Protein AF-A0A3P7YFX3-F1 (afdb_monomer)

Secondary structure (DSSP, 8-state):
--HHHHHHHHHHHHHHHT---SPPEEEEEE--TTS---HHHHHHHHHHHHHHHH-HHHHTT-S--SSPPEEEEEEPP-SS-EEHHHHHHHHHH-GGGSPPHHHHHHHHHHHHHHHHHHHHHT-S---SSSEEEEEEPPPB--------------------------------------------------PPPPPP----------BPPPEEEEEE---TT-S-SS--SSGGGG--S------------

pLDDT: mean 74.63, std 25.22, range [25.36, 98.25]

Nearest PDB structures (foldseek):
  5i0n-assembly1_A  TM=9.100E-01  e=3.120E-17  Homo sapiens
  4pla-assembly1_A  TM=9.022E-01  e=1.001E-16  Homo sapiens
  4hnd-assembly1_A  TM=9.083E-01  e=4.738E-16  Homo sapiens
  4hnd-assembly1_B  TM=9.557E-01  e=1.565E-14  Homo sapiens
  4hne-assembly1_B  TM=9.069E-01  e=6.321E-15  Homo sapiens

Radius of gyration: 34.79 Å; Cα contacts (8 Å, |Δi|>4): 240; chains: 1; bounding box: 103×62×88 Å

Mean predicted aligned error: 16.6 Å

InterPro domains:
  IPR000403 Phosphatidylinositol 3-/4-kinase, catalytic domain [PF00454] (3-139)
  IPR000403 Phosphatidylinositol 3-/4-kinase, catalytic domain [PS50290] (1-249)
  IPR039756 Type II phosphatidylinositol 4-kinase Lsb6/PI4K2 [PTHR12865] (2-234)

Sequence (249 aa):
MQGYLSEAGASLVDRKLGLNIVPTTHLVELAAPTFYYGRVDRAKARAKERIQSRYPDLGRRFHRIGLPPKKGSFQLFVTGYQDAAHWLRIWDNFPEQAPPPVTQREFQLLFEKIVILDYVIRNTDRGNDNWLIKYEQAEVVETPVVPNDPNPTVQQVDAQAEPPDEGQLIDLADGNTRACGPEELVDEQHQRPPAEPAPAEVEWADVTVPRVSIAAIDNGLAFPFKHPDEWRAWLPIPLVPSMGRNTTE

Organism: Heligmosomoides polygyrus (NCBI:txid6339)

Foldseek 3Di:
DQLQVLLQVLLVVCVVVVLPFAFHKDKDWDDDPPDDDDPVQQVVQVVLVVCCVVPVVVNVPDPDHHGGTDIGMDGDDDPQKAQQVVVVVCCVVPVVPDADPVQVVVVVSSVVSVVVSCVVQVFLDDDSRQKIKHKFAKDFPPDPDDDDDDDDDDDDDDDDDDDDDDDDDDDDDDDDDDDDDDDDDDDDDDDDDDDDDDDDPPPDGRIDRMHMGMHRHSSSRTNDPDDPPDPVSRDPDDDDPDDDPDDDD

Structure (mmCIF, N/CA/C/O backbone):
data_AF-A0A3P7YFX3-F1
#
_entry.id   AF-A0A3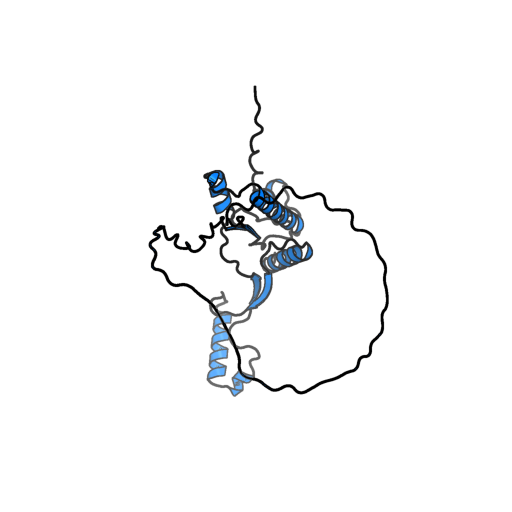P7YFX3-F1
#
loop_
_atom_site.group_PDB
_atom_site.id
_atom_site.type_symbol
_atom_site.label_atom_id
_atom_site.label_alt_id
_atom_site.label_comp_id
_atom_site.label_asym_id
_atom_site.label_entity_id
_atom_site.label_seq_id
_atom_site.pdbx_PDB_ins_code
_atom_site.Cartn_x
_atom_site.Cartn_y
_atom_site.Cartn_z
_atom_site.occupancy
_atom_site.B_iso_or_equiv
_atom_site.auth_seq_id
_atom_site.auth_comp_id
_atom_site.auth_asym_id
_atom_site.auth_atom_id
_atom_site.pdbx_PDB_model_num
ATOM 1 N N . MET A 1 1 ? 19.079 -4.863 1.828 1.00 58.47 1 MET A N 1
ATOM 2 C CA . MET A 1 1 ? 17.957 -5.820 1.695 1.00 58.47 1 MET A CA 1
ATOM 3 C C . MET A 1 1 ? 17.357 -5.729 0.303 1.00 58.47 1 MET A C 1
ATOM 5 O O . MET A 1 1 ? 17.567 -4.715 -0.348 1.00 58.47 1 MET A O 1
ATOM 9 N N . GLN A 1 2 ? 16.628 -6.744 -0.165 1.00 84.50 2 GLN A N 1
ATOM 10 C CA . GLN A 1 2 ? 15.855 -6.649 -1.409 1.00 84.50 2 GLN A CA 1
ATOM 11 C C . GLN A 1 2 ? 14.399 -6.324 -1.050 1.00 84.50 2 GLN A C 1
ATOM 13 O O . GLN A 1 2 ? 13.606 -7.241 -0.873 1.00 84.50 2 GLN A O 1
ATOM 18 N N . GLY A 1 3 ? 14.060 -5.038 -0.895 1.00 92.06 3 GLY A N 1
ATOM 19 C CA . GLY A 1 3 ? 12.757 -4.622 -0.340 1.00 92.06 3 GLY A CA 1
ATOM 20 C C . GLY A 1 3 ? 11.547 -5.183 -1.095 1.00 92.06 3 GLY A C 1
ATOM 21 O O . GLY A 1 3 ? 10.578 -5.614 -0.487 1.00 92.06 3 GLY A O 1
ATOM 22 N N . TYR A 1 4 ? 11.660 -5.346 -2.414 1.00 95.12 4 TYR A N 1
ATOM 23 C CA . TYR A 1 4 ? 10.619 -5.972 -3.233 1.00 95.12 4 TYR A CA 1
ATOM 24 C C . TYR A 1 4 ? 10.350 -7.462 -2.908 1.00 95.12 4 TYR A C 1
ATOM 26 O O . TYR A 1 4 ? 9.254 -7.955 -3.170 1.00 95.12 4 TYR A O 1
ATOM 34 N N . LEU A 1 5 ? 11.319 -8.181 -2.319 1.00 96.25 5 LEU A N 1
ATOM 35 C CA . LEU A 1 5 ? 11.100 -9.517 -1.747 1.00 96.25 5 LEU A CA 1
ATOM 36 C C . LEU A 1 5 ? 10.427 -9.439 -0.369 1.00 96.25 5 LEU A C 1
ATOM 38 O O . LEU A 1 5 ? 9.630 -10.315 -0.054 1.00 96.25 5 LEU A O 1
ATOM 42 N N . SER A 1 6 ? 10.730 -8.406 0.426 1.00 96.31 6 SER A N 1
ATOM 43 C CA . SER A 1 6 ? 10.084 -8.152 1.723 1.00 96.31 6 SER A CA 1
ATOM 44 C C . SER A 1 6 ? 8.586 -7.900 1.541 1.00 96.31 6 SER A C 1
ATOM 46 O O . SER A 1 6 ? 7.769 -8.570 2.163 1.00 96.31 6 SER A O 1
ATOM 48 N N . GLU A 1 7 ? 8.223 -7.052 0.577 1.00 96.56 7 GLU A N 1
ATOM 49 C CA . GLU A 1 7 ? 6.834 -6.760 0.202 1.00 96.56 7 GLU A CA 1
ATOM 50 C C . GLU A 1 7 ? 6.025 -8.007 -0.187 1.00 96.56 7 GLU A C 1
ATOM 52 O O . GLU A 1 7 ? 4.946 -8.277 0.345 1.00 96.56 7 GLU A O 1
ATOM 57 N N . ALA A 1 8 ? 6.562 -8.819 -1.105 1.00 97.31 8 ALA A N 1
ATOM 58 C CA . ALA A 1 8 ? 5.922 -10.074 -1.497 1.00 97.31 8 ALA A CA 1
ATOM 59 C C . ALA A 1 8 ? 5.918 -11.104 -0.347 1.00 97.31 8 ALA A C 1
ATOM 61 O O . ALA A 1 8 ? 4.990 -11.906 -0.233 1.00 97.31 8 ALA A O 1
ATOM 62 N N . GLY A 1 9 ? 6.933 -11.071 0.522 1.00 97.25 9 GLY A N 1
ATOM 63 C CA . GLY A 1 9 ? 7.036 -11.895 1.724 1.00 97.25 9 GLY A CA 1
ATOM 64 C C . GLY A 1 9 ? 5.964 -11.568 2.764 1.00 97.25 9 GLY A C 1
ATOM 65 O O . GLY A 1 9 ? 5.361 -12.488 3.309 1.00 97.25 9 GLY A O 1
ATOM 66 N N . ALA A 1 10 ? 5.666 -10.287 2.991 1.00 97.62 10 ALA A N 1
ATOM 67 C CA . ALA A 1 10 ? 4.613 -9.851 3.905 1.00 97.62 10 ALA A CA 1
ATOM 68 C C . ALA A 1 10 ? 3.233 -10.347 3.446 1.00 97.62 10 ALA A C 1
ATOM 70 O O . ALA A 1 10 ? 2.522 -10.982 4.222 1.00 97.62 10 ALA A O 1
ATOM 71 N N . SER A 1 11 ? 2.903 -10.185 2.159 1.00 97.75 11 SER A N 1
ATOM 72 C CA . SER A 1 11 ? 1.653 -10.714 1.585 1.00 97.75 11 SER A CA 1
ATOM 73 C C . SER A 1 11 ? 1.582 -12.253 1.618 1.00 97.75 11 SER A C 1
ATOM 75 O O . SER A 1 11 ? 0.509 -12.832 1.796 1.00 97.75 11 SER A O 1
ATOM 77 N N . LEU A 1 12 ? 2.724 -12.946 1.507 1.00 97.94 12 LEU A N 1
ATOM 78 C CA . LEU A 1 12 ? 2.786 -14.401 1.669 1.00 97.94 12 LEU A CA 1
ATOM 79 C C . LEU A 1 12 ? 2.523 -14.844 3.119 1.00 97.94 12 LEU A C 1
ATOM 81 O O . LEU A 1 12 ? 1.830 -15.842 3.322 1.00 97.94 12 LEU A O 1
ATOM 85 N N . VAL A 1 13 ? 3.070 -14.127 4.107 1.00 97.94 13 VAL A N 1
ATOM 86 C CA . VAL A 1 13 ? 2.861 -14.394 5.540 1.00 97.94 13 VAL A CA 1
ATOM 87 C C . VAL A 1 13 ? 1.418 -14.099 5.941 1.00 97.94 13 VAL A C 1
ATOM 89 O O . VAL A 1 13 ? 0.787 -14.965 6.542 1.00 97.94 13 VAL A O 1
ATOM 92 N N . ASP A 1 14 ? 0.870 -12.952 5.536 1.00 98.12 14 ASP A N 1
ATOM 93 C CA . ASP A 1 14 ? -0.529 -12.561 5.754 1.00 98.12 14 ASP A CA 1
ATOM 94 C C . ASP A 1 14 ? -1.507 -13.665 5.325 1.00 98.12 14 ASP A C 1
ATOM 96 O O . ASP A 1 14 ? -2.270 -14.181 6.148 1.00 98.12 14 ASP A O 1
ATOM 100 N N . ARG A 1 15 ? -1.399 -14.115 4.066 1.00 97.69 15 ARG A N 1
ATOM 101 C CA . ARG A 1 15 ? -2.246 -15.180 3.514 1.00 97.69 15 ARG A CA 1
ATOM 102 C C . ARG A 1 15 ? -2.046 -16.520 4.223 1.00 97.69 15 ARG A C 1
ATOM 104 O O . ARG A 1 15 ? -2.991 -17.293 4.336 1.00 97.69 15 ARG A O 1
ATOM 111 N N . LYS A 1 16 ? -0.828 -16.821 4.687 1.00 97.75 16 LYS A N 1
ATOM 112 C CA . LYS A 1 16 ? -0.524 -18.075 5.398 1.00 97.75 16 LYS A CA 1
ATOM 113 C C . LYS A 1 16 ? -1.048 -18.080 6.839 1.00 97.75 16 LYS A C 1
ATOM 115 O O . LYS A 1 16 ? -1.331 -19.152 7.364 1.00 97.75 16 LYS A O 1
ATOM 120 N N . LEU A 1 17 ? -1.177 -16.907 7.456 1.00 97.12 17 LEU A N 1
ATOM 121 C CA . LEU A 1 17 ? -1.744 -16.715 8.792 1.00 97.12 17 LEU A CA 1
ATOM 122 C C . LEU A 1 17 ? -3.252 -16.395 8.772 1.00 97.12 17 LEU A C 1
ATOM 124 O O . LEU A 1 17 ? -3.869 -16.344 9.831 1.00 97.12 17 LEU A O 1
ATOM 128 N N . GLY A 1 18 ? -3.853 -16.185 7.596 1.00 97.25 18 GLY A N 1
ATOM 129 C CA . GLY A 1 18 ? -5.276 -15.853 7.459 1.00 97.25 18 GLY A CA 1
ATOM 130 C C . GLY A 1 18 ? -5.635 -14.450 7.963 1.00 97.25 18 GLY A C 1
ATOM 131 O O . GLY A 1 18 ? -6.786 -14.200 8.329 1.00 97.25 18 GLY A O 1
ATOM 132 N N . LEU A 1 19 ? -4.666 -13.529 8.002 1.00 97.38 19 LEU A N 1
ATOM 133 C CA . LEU A 1 19 ? -4.880 -12.174 8.514 1.00 97.38 19 LEU A CA 1
ATOM 134 C C . LEU A 1 19 ? -5.749 -11.364 7.539 1.00 97.38 19 LEU A C 1
ATOM 136 O O . LEU A 1 19 ? -6.759 -10.797 7.967 1.00 97.38 19 LEU A O 1
ATOM 140 N N . ASN A 1 20 ? -5.437 -11.426 6.239 1.00 97.50 20 ASN A N 1
ATOM 141 C CA . ASN A 1 20 ? -6.147 -10.749 5.149 1.00 97.50 20 ASN A CA 1
ATOM 142 C C . ASN A 1 20 ? -6.169 -9.215 5.303 1.00 97.50 20 ASN A C 1
ATOM 144 O O . ASN A 1 20 ? -7.194 -8.581 5.061 1.00 97.50 20 ASN A O 1
ATOM 148 N N . ILE A 1 21 ? -5.045 -8.632 5.731 1.00 97.38 21 ILE A N 1
ATOM 149 C CA . ILE A 1 21 ? -4.841 -7.182 5.887 1.00 97.38 21 ILE A CA 1
ATOM 150 C C . ILE A 1 21 ? -3.801 -6.615 4.911 1.00 97.38 21 ILE A C 1
ATOM 152 O O . ILE A 1 21 ? -3.824 -5.420 4.638 1.00 97.38 21 ILE A O 1
ATOM 156 N N . VAL A 1 22 ? -2.890 -7.424 4.361 1.00 98.12 22 VAL A N 1
ATOM 157 C CA . VAL A 1 22 ? -1.932 -6.969 3.335 1.00 98.12 22 VAL A CA 1
ATOM 158 C C . VAL A 1 22 ? -2.581 -7.071 1.949 1.00 98.12 22 VAL A C 1
ATOM 160 O O . VAL A 1 22 ? -2.875 -8.189 1.509 1.00 98.12 22 VAL A O 1
ATOM 163 N N . PRO A 1 23 ? -2.759 -5.961 1.201 1.00 97.94 23 PRO A N 1
ATOM 164 C CA . PRO A 1 23 ? -3.216 -6.026 -0.186 1.00 97.94 23 PRO A CA 1
ATOM 165 C C . PRO A 1 23 ? -2.284 -6.920 -1.006 1.00 97.94 23 PRO A C 1
ATOM 167 O O . PRO A 1 23 ? -1.066 -6.852 -0.841 1.00 97.94 23 PRO A O 1
ATOM 170 N N . THR A 1 24 ? -2.839 -7.782 -1.865 1.00 97.56 24 THR A N 1
ATOM 171 C CA . THR A 1 24 ? -2.072 -8.870 -2.492 1.00 97.56 24 THR A CA 1
ATOM 172 C C . THR A 1 24 ? -0.846 -8.350 -3.242 1.00 97.56 24 THR A C 1
ATOM 174 O O . THR A 1 24 ? -0.981 -7.564 -4.180 1.00 97.56 24 THR A O 1
ATOM 177 N N . THR A 1 25 ? 0.340 -8.832 -2.855 1.00 98.12 25 THR A N 1
ATOM 178 C CA . THR A 1 25 ? 1.620 -8.399 -3.429 1.00 98.12 25 THR A CA 1
ATOM 179 C C . THR A 1 25 ? 2.382 -9.564 -4.037 1.00 98.12 25 THR A C 1
ATOM 181 O O . THR A 1 25 ? 2.625 -10.585 -3.390 1.00 98.12 25 THR A O 1
ATOM 184 N N . HIS A 1 26 ? 2.797 -9.413 -5.294 1.00 96.75 26 HIS A N 1
ATOM 185 C CA . HIS A 1 26 ? 3.514 -10.441 -6.048 1.00 96.75 26 HIS A CA 1
ATOM 186 C C . HIS A 1 26 ? 4.794 -9.908 -6.694 1.00 96.75 26 HIS A C 1
ATOM 188 O O . HIS A 1 26 ? 4.959 -8.708 -6.909 1.00 96.75 26 HIS A O 1
ATOM 194 N N . LEU A 1 27 ? 5.713 -10.824 -7.008 1.00 97.00 27 LEU A N 1
ATOM 195 C CA . LEU A 1 27 ? 6.920 -10.523 -7.773 1.00 97.00 27 LEU A CA 1
ATOM 196 C C . LEU A 1 27 ? 6.580 -10.479 -9.262 1.00 97.00 27 LEU A C 1
ATOM 198 O O . LEU A 1 27 ? 6.063 -11.453 -9.807 1.00 97.00 27 LEU A O 1
ATOM 202 N N . VAL A 1 28 ? 6.907 -9.371 -9.923 1.00 97.00 28 VAL A N 1
ATOM 203 C CA . VAL A 1 28 ? 6.644 -9.166 -11.353 1.00 97.00 28 VAL A CA 1
ATOM 204 C C . VAL A 1 28 ? 7.888 -8.683 -12.090 1.00 97.00 28 VAL A C 1
ATOM 206 O O . VAL A 1 28 ? 8.807 -8.115 -11.499 1.00 97.00 28 VAL A O 1
ATOM 209 N N . GLU A 1 29 ? 7.888 -8.868 -13.409 1.00 96.12 29 GLU A N 1
ATOM 210 C CA . GLU A 1 29 ? 8.850 -8.258 -14.326 1.00 96.12 29 GLU A CA 1
ATOM 211 C C . GLU A 1 29 ? 8.120 -7.319 -15.295 1.00 96.12 29 GLU A C 1
ATOM 213 O O . GLU A 1 29 ? 7.399 -7.775 -16.179 1.00 96.12 29 GLU A O 1
ATOM 218 N N . LEU A 1 30 ? 8.305 -6.003 -15.142 1.00 95.69 30 LEU A N 1
ATOM 219 C CA . LEU A 1 30 ? 7.604 -4.982 -15.935 1.00 95.69 30 LEU A CA 1
ATOM 220 C C . LEU A 1 30 ? 8.576 -4.045 -16.665 1.00 95.69 30 LEU A C 1
ATOM 222 O O . LEU A 1 30 ? 9.628 -3.677 -16.137 1.00 95.69 30 LEU A O 1
ATOM 226 N N . ALA A 1 31 ? 8.210 -3.617 -17.875 1.00 94.81 31 ALA A N 1
ATOM 227 C CA . ALA A 1 31 ? 8.938 -2.616 -18.656 1.00 94.81 31 ALA A CA 1
ATOM 228 C C . ALA A 1 31 ? 7.991 -1.485 -19.085 1.00 94.81 31 ALA A C 1
ATOM 230 O O . ALA A 1 31 ? 7.076 -1.719 -19.868 1.00 94.81 31 ALA A O 1
ATOM 231 N N . ALA A 1 32 ? 8.232 -0.257 -18.618 1.00 94.12 32 ALA A N 1
ATOM 232 C CA . ALA A 1 32 ? 7.441 0.920 -18.986 1.00 94.12 32 ALA A CA 1
ATOM 233 C C . ALA A 1 32 ? 8.353 2.130 -19.276 1.00 94.12 32 ALA A C 1
ATOM 235 O O . ALA A 1 32 ? 9.312 2.339 -18.532 1.00 94.12 32 ALA A O 1
ATOM 236 N N . PRO A 1 33 ? 8.089 2.975 -20.296 1.00 93.06 33 PRO A N 1
ATOM 237 C CA . PRO A 1 33 ? 8.944 4.126 -20.637 1.00 93.06 33 PRO A CA 1
ATOM 238 C C . PRO A 1 33 ? 9.136 5.159 -19.514 1.00 93.06 33 PRO A C 1
ATOM 240 O O . PRO A 1 33 ? 10.139 5.884 -19.499 1.00 93.06 33 PRO A O 1
ATOM 243 N N . THR A 1 34 ? 8.181 5.213 -18.585 1.00 95.19 34 THR A N 1
ATOM 244 C CA . THR A 1 34 ? 8.171 6.041 -17.371 1.00 95.19 34 THR A CA 1
ATOM 245 C C . THR A 1 34 ? 9.175 5.570 -16.318 1.00 95.19 34 THR A C 1
ATOM 247 O O . THR A 1 34 ? 9.664 6.387 -15.543 1.00 95.19 34 THR A O 1
ATOM 250 N N . PHE A 1 35 ? 9.555 4.288 -16.301 1.00 96.06 35 PHE A N 1
ATOM 251 C CA . PHE A 1 35 ? 10.516 3.771 -15.327 1.00 96.06 35 PHE A CA 1
ATOM 252 C C . PHE A 1 35 ? 11.925 4.339 -15.554 1.00 96.06 35 PHE A C 1
ATOM 254 O O . PHE A 1 35 ? 12.372 4.577 -16.681 1.00 96.06 35 PHE A O 1
ATOM 261 N N . TYR A 1 36 ? 12.680 4.515 -14.471 1.00 94.12 36 TYR A N 1
ATOM 262 C CA . TYR A 1 36 ? 14.068 4.966 -14.551 1.00 94.12 36 TYR A CA 1
ATOM 263 C C . TYR A 1 36 ? 14.959 3.923 -15.248 1.00 94.12 36 TYR A C 1
ATOM 265 O O . TYR A 1 36 ? 15.019 2.774 -14.816 1.00 94.12 36 TYR A O 1
ATOM 273 N N . TYR A 1 37 ? 15.711 4.321 -16.276 1.00 95.00 37 TYR A N 1
ATOM 274 C CA . TYR A 1 37 ? 16.681 3.458 -16.966 1.00 95.00 37 TYR A CA 1
ATOM 275 C C . TYR A 1 37 ? 17.961 4.227 -17.257 1.00 95.00 37 TYR A C 1
ATOM 277 O O . TYR A 1 37 ? 17.906 5.426 -17.542 1.00 95.00 37 TYR A O 1
ATOM 285 N N . GLY A 1 38 ? 19.094 3.521 -17.273 1.00 94.94 38 GLY A N 1
ATOM 286 C CA . GLY A 1 38 ? 20.373 4.103 -17.657 1.00 94.94 38 GLY A CA 1
ATOM 287 C C . GLY A 1 38 ? 20.342 4.664 -19.082 1.00 94.94 38 GLY A C 1
ATOM 288 O O . GLY A 1 38 ? 19.633 4.161 -19.961 1.00 94.94 38 GLY A O 1
ATOM 289 N N . ARG A 1 39 ? 21.154 5.700 -19.338 1.00 94.12 39 ARG A N 1
ATOM 290 C CA . ARG A 1 39 ? 21.277 6.327 -20.672 1.00 94.12 39 ARG A CA 1
ATOM 291 C C . ARG A 1 39 ? 21.589 5.290 -21.760 1.00 94.12 39 ARG A C 1
ATOM 293 O O . ARG A 1 39 ? 21.024 5.354 -22.849 1.00 94.12 39 ARG A O 1
ATOM 300 N N . VAL A 1 40 ? 22.435 4.310 -21.431 1.00 93.19 40 VAL A N 1
ATOM 301 C CA . VAL A 1 40 ? 22.826 3.200 -22.312 1.00 93.19 40 VAL A CA 1
ATOM 302 C C . VAL A 1 40 ? 21.640 2.298 -22.661 1.00 93.19 40 VAL A C 1
ATOM 304 O O . VAL A 1 40 ? 21.473 1.963 -23.830 1.00 93.19 40 VAL A O 1
ATOM 307 N N . ASP A 1 41 ? 20.784 1.941 -21.701 1.00 92.69 41 ASP A N 1
ATOM 308 C CA . ASP A 1 41 ? 19.630 1.067 -21.955 1.00 92.69 41 ASP A CA 1
ATOM 309 C C . ASP A 1 41 ? 18.581 1.766 -22.817 1.00 92.69 41 ASP A C 1
ATOM 311 O O . ASP A 1 41 ? 18.086 1.186 -23.784 1.00 92.69 41 ASP A O 1
ATOM 315 N N . ARG A 1 42 ? 18.311 3.052 -22.542 1.00 92.94 42 ARG A N 1
ATOM 316 C CA . ARG A 1 42 ? 17.427 3.882 -23.377 1.00 92.94 42 ARG A CA 1
ATOM 317 C C . ARG A 1 42 ? 17.981 4.046 -24.798 1.00 92.94 42 ARG A C 1
ATOM 319 O O . ARG A 1 42 ? 17.214 3.988 -25.757 1.00 92.94 42 ARG A O 1
ATOM 326 N N . ALA A 1 43 ? 19.297 4.210 -24.958 1.00 92.06 43 ALA A N 1
ATOM 327 C CA . ALA A 1 43 ? 19.942 4.275 -26.270 1.00 92.06 43 ALA A CA 1
ATOM 328 C C . ALA A 1 43 ? 19.877 2.932 -27.021 1.00 92.06 43 ALA A C 1
ATOM 330 O O . ALA A 1 43 ? 19.505 2.911 -28.193 1.00 92.06 43 ALA A O 1
ATOM 331 N N . LYS A 1 44 ? 20.166 1.808 -26.348 1.00 91.25 44 LYS A N 1
ATOM 332 C CA . LYS A 1 44 ? 20.076 0.449 -26.911 1.00 91.25 44 LYS A CA 1
ATOM 333 C C . LYS A 1 44 ? 18.649 0.094 -27.335 1.00 91.25 44 LYS A C 1
ATOM 335 O O . LYS A 1 44 ? 18.475 -0.445 -28.425 1.00 91.25 44 LYS A O 1
ATOM 340 N N . ALA A 1 45 ? 17.647 0.418 -26.516 1.00 90.50 45 ALA A N 1
ATOM 341 C CA . ALA A 1 45 ? 16.233 0.210 -26.833 1.00 90.50 45 ALA A CA 1
ATOM 342 C C . ALA A 1 45 ? 15.846 0.941 -28.130 1.00 90.50 45 ALA A C 1
ATOM 344 O O . ALA A 1 45 ? 15.445 0.297 -29.098 1.00 90.50 45 ALA A O 1
ATOM 345 N N . ARG A 1 46 ? 16.103 2.257 -28.191 1.00 89.56 46 ARG A N 1
ATOM 346 C CA . ARG A 1 46 ? 15.858 3.098 -29.378 1.00 89.56 46 ARG A CA 1
ATOM 347 C C . ARG A 1 46 ? 16.636 2.633 -30.612 1.00 89.56 46 ARG A C 1
ATOM 349 O O . ARG A 1 46 ? 16.131 2.718 -31.725 1.00 89.56 46 ARG A O 1
ATOM 356 N N . ALA A 1 47 ? 17.874 2.164 -30.449 1.00 88.69 47 ALA A N 1
ATOM 357 C CA . ALA A 1 47 ? 18.678 1.659 -31.560 1.00 88.69 47 ALA A CA 1
ATOM 358 C C . ALA A 1 47 ? 18.091 0.363 -32.142 1.00 88.69 47 ALA A C 1
ATOM 360 O O . ALA A 1 47 ? 17.936 0.261 -33.356 1.00 88.69 47 ALA A O 1
ATOM 361 N N . LYS A 1 48 ? 17.702 -0.595 -31.291 1.00 87.50 48 LYS A N 1
ATOM 362 C CA . LYS A 1 48 ? 17.044 -1.840 -31.719 1.00 87.50 48 LYS A CA 1
ATOM 363 C C . LYS A 1 48 ? 15.705 -1.585 -32.406 1.00 87.50 48 LYS A C 1
ATOM 365 O O . LYS A 1 48 ? 15.459 -2.150 -33.462 1.00 87.50 48 LYS A O 1
ATOM 370 N N . GLU A 1 49 ? 14.888 -0.701 -31.844 1.00 87.44 49 GLU A N 1
ATOM 371 C CA . GLU A 1 49 ? 13.600 -0.264 -32.398 1.00 87.44 49 GLU A CA 1
ATOM 372 C C . GLU A 1 49 ? 13.763 0.393 -33.784 1.00 87.44 49 GLU A C 1
ATOM 374 O O . GLU A 1 49 ? 13.045 0.060 -34.728 1.00 87.44 49 GLU A O 1
ATOM 379 N N . ARG A 1 50 ? 14.786 1.242 -33.964 1.00 85.19 50 ARG A N 1
ATOM 380 C CA . ARG A 1 50 ? 15.153 1.827 -35.271 1.00 85.19 50 ARG A CA 1
ATOM 381 C C . ARG A 1 50 ? 15.664 0.799 -36.280 1.00 85.19 50 ARG A C 1
ATOM 383 O O . ARG A 1 50 ? 15.417 0.956 -37.471 1.00 85.19 50 ARG A O 1
ATOM 390 N N . ILE A 1 51 ? 16.408 -0.214 -35.836 1.00 85.56 51 ILE A N 1
ATOM 391 C CA . ILE A 1 51 ? 16.896 -1.278 -36.724 1.00 85.56 51 ILE A CA 1
ATOM 392 C C . ILE A 1 51 ? 15.735 -2.190 -37.129 1.00 85.56 51 ILE A C 1
ATOM 394 O O . ILE A 1 51 ? 15.612 -2.490 -38.308 1.00 85.56 51 ILE A O 1
ATOM 398 N N . GLN A 1 52 ? 14.848 -2.564 -36.203 1.00 84.00 52 GLN A N 1
ATOM 399 C CA . GLN A 1 52 ? 13.666 -3.374 -36.509 1.00 84.00 52 GLN A CA 1
ATOM 400 C C . GLN A 1 52 ? 12.733 -2.676 -37.507 1.00 84.00 52 GLN A C 1
ATOM 402 O O . GLN A 1 52 ? 12.274 -3.312 -38.449 1.00 84.00 52 GLN A O 1
ATOM 407 N N . SER A 1 53 ? 12.476 -1.378 -37.321 1.00 85.25 53 SER A N 1
ATOM 408 C CA . SER A 1 53 ? 11.583 -0.605 -38.197 1.00 85.25 53 SER A CA 1
ATOM 409 C C . SER A 1 53 ? 12.166 -0.307 -39.584 1.00 85.25 53 SER A C 1
ATOM 411 O O . SER A 1 53 ? 11.397 -0.190 -40.532 1.00 85.25 53 SER A O 1
ATOM 413 N N . ARG A 1 54 ? 13.497 -0.208 -39.741 1.00 84.31 54 ARG A N 1
ATOM 414 C CA . ARG A 1 54 ? 14.140 -0.027 -41.063 1.00 84.31 54 ARG A CA 1
ATOM 415 C C . ARG A 1 54 ? 14.501 -1.330 -41.775 1.00 84.31 54 ARG A C 1
ATOM 417 O O . ARG A 1 54 ? 14.488 -1.365 -42.998 1.00 84.31 54 ARG A O 1
ATOM 424 N N . TYR A 1 55 ? 14.876 -2.362 -41.025 1.00 83.94 55 TYR A N 1
ATOM 425 C CA . TYR A 1 55 ? 15.441 -3.609 -41.540 1.00 83.94 55 TYR A CA 1
ATOM 426 C C . TYR A 1 55 ? 14.787 -4.800 -40.821 1.00 83.94 55 TYR A C 1
ATOM 428 O O . TYR A 1 55 ? 15.398 -5.380 -39.915 1.00 83.94 55 TYR A O 1
ATOM 436 N N . PRO A 1 56 ? 13.545 -5.174 -41.182 1.00 78.75 56 PRO A N 1
ATOM 437 C CA . PRO A 1 56 ? 12.788 -6.206 -40.472 1.00 78.75 56 PRO A CA 1
ATOM 438 C C . PRO A 1 56 ? 13.514 -7.559 -40.433 1.00 78.75 56 PRO A C 1
ATOM 440 O O . PRO A 1 56 ? 13.502 -8.225 -39.397 1.00 78.75 56 PRO A O 1
ATOM 443 N N . ASP A 1 57 ? 14.230 -7.926 -41.500 1.00 77.88 57 ASP A N 1
ATOM 444 C CA . ASP A 1 57 ? 14.996 -9.178 -41.581 1.00 77.88 57 ASP A CA 1
ATOM 445 C C . ASP A 1 57 ? 16.157 -9.231 -40.579 1.00 77.88 57 ASP A C 1
ATOM 447 O O . ASP A 1 57 ? 16.424 -10.271 -39.976 1.00 77.88 57 ASP A O 1
ATOM 451 N N . LEU A 1 58 ? 16.804 -8.088 -40.327 1.00 72.88 58 LEU A N 1
ATOM 452 C CA . LEU A 1 58 ? 17.848 -7.963 -39.307 1.00 72.88 58 LEU A CA 1
ATOM 453 C C . LEU A 1 58 ? 17.241 -7.833 -37.898 1.00 72.88 58 LEU A C 1
ATOM 455 O O . LEU A 1 58 ? 17.788 -8.362 -36.928 1.00 72.88 58 LEU A O 1
ATOM 459 N N . GLY A 1 59 ? 16.080 -7.178 -37.791 1.00 69.81 59 GLY A N 1
ATOM 460 C CA . GLY A 1 59 ? 15.306 -7.016 -36.561 1.00 69.81 59 GLY A CA 1
ATOM 461 C C . GLY A 1 59 ? 14.814 -8.335 -35.962 1.00 69.81 59 GLY A C 1
ATOM 462 O O . GLY A 1 59 ? 14.829 -8.483 -34.741 1.00 69.81 59 GLY A O 1
ATOM 463 N N . ARG A 1 60 ? 14.470 -9.326 -36.799 1.00 72.69 60 ARG A N 1
ATOM 464 C CA . ARG A 1 60 ? 14.080 -10.689 -36.375 1.00 72.69 60 ARG A CA 1
ATOM 465 C C . ARG A 1 60 ? 15.132 -11.399 -35.513 1.00 72.69 60 ARG A C 1
ATOM 467 O O . ARG A 1 60 ? 14.784 -12.297 -34.756 1.00 72.69 60 ARG A O 1
ATOM 474 N N . ARG A 1 61 ? 16.404 -10.983 -35.567 1.00 73.50 61 ARG A N 1
ATOM 475 C CA . ARG A 1 61 ? 17.488 -11.537 -34.733 1.00 73.50 61 ARG A CA 1
ATOM 476 C C . ARG A 1 61 ? 17.484 -11.007 -33.287 1.00 73.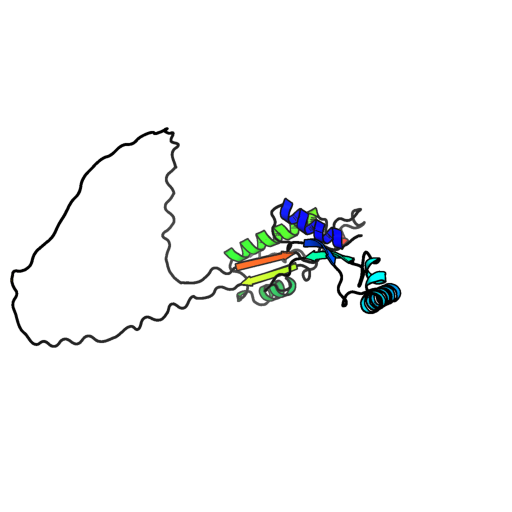50 61 ARG A C 1
ATOM 478 O O . ARG A 1 61 ? 18.224 -11.512 -32.440 1.00 73.50 61 ARG A O 1
ATOM 485 N N . PHE A 1 62 ? 16.681 -9.989 -32.970 1.00 77.38 62 PHE A N 1
ATOM 486 C CA . PHE A 1 62 ? 16.590 -9.434 -31.620 1.00 77.38 62 PHE A CA 1
ATOM 487 C C . PHE A 1 62 ? 15.536 -10.153 -30.767 1.00 77.38 62 PHE A C 1
ATOM 489 O O . PHE A 1 62 ? 14.385 -9.739 -30.705 1.00 77.38 62 PHE A O 1
ATOM 496 N N . HIS A 1 63 ? 15.978 -11.127 -29.968 1.00 71.50 63 HIS A N 1
ATOM 497 C CA . HIS A 1 63 ? 15.173 -11.808 -28.935 1.00 71.50 63 HIS A CA 1
ATOM 498 C C . HIS A 1 63 ? 14.498 -10.881 -27.897 1.00 71.50 63 HIS A C 1
ATOM 500 O O . HIS A 1 63 ? 13.664 -11.325 -27.114 1.00 71.50 63 HIS A O 1
ATOM 506 N N . ARG A 1 64 ? 14.893 -9.601 -27.827 1.00 74.25 64 ARG A N 1
ATOM 507 C CA . ARG A 1 64 ? 14.263 -8.582 -26.977 1.00 74.25 64 ARG A CA 1
ATOM 508 C C . ARG A 1 64 ? 14.447 -7.198 -27.583 1.00 74.25 64 ARG A C 1
ATOM 510 O O . ARG A 1 64 ? 15.587 -6.788 -27.855 1.00 74.25 64 ARG A O 1
ATOM 517 N N . ILE A 1 65 ? 13.333 -6.493 -27.732 1.00 79.25 65 ILE A N 1
ATOM 518 C CA . ILE A 1 65 ? 13.200 -5.150 -28.304 1.00 79.25 65 ILE A CA 1
ATOM 519 C C . ILE A 1 65 ? 12.509 -4.260 -27.262 1.00 79.25 65 ILE A C 1
ATOM 521 O O . ILE A 1 65 ? 11.789 -4.765 -26.404 1.00 79.25 65 ILE A O 1
ATOM 525 N N . GLY A 1 66 ? 12.783 -2.955 -27.287 1.00 88.06 66 GLY A N 1
ATOM 526 C CA . GLY A 1 66 ? 12.338 -2.032 -26.246 1.00 88.06 66 GLY A CA 1
ATOM 527 C C . GLY A 1 66 ? 13.227 -2.056 -24.998 1.00 88.06 66 GLY A C 1
ATOM 528 O O . GLY A 1 66 ? 14.399 -2.447 -25.044 1.00 88.06 66 GLY A O 1
ATOM 529 N N . LEU A 1 67 ? 12.678 -1.558 -23.890 1.00 92.50 67 LEU A N 1
ATOM 530 C CA . LEU A 1 67 ? 13.381 -1.391 -22.616 1.00 92.50 67 LEU A CA 1
ATOM 531 C C . LEU A 1 67 ? 13.481 -2.728 -21.858 1.00 92.50 67 LEU A C 1
ATOM 533 O O . LEU A 1 67 ? 12.599 -3.577 -21.994 1.00 92.50 67 LEU A O 1
ATOM 537 N N . PRO A 1 68 ? 14.541 -2.953 -21.060 1.00 92.25 68 PRO A N 1
ATOM 538 C CA . PRO A 1 68 ? 14.646 -4.171 -20.267 1.00 92.25 68 PRO A CA 1
ATOM 539 C C . PRO A 1 68 ? 13.549 -4.204 -19.182 1.00 92.25 68 PRO A C 1
ATOM 541 O O . PRO A 1 68 ? 13.310 -3.180 -18.532 1.00 92.25 68 PRO A O 1
ATOM 544 N N . PRO A 1 69 ? 12.889 -5.353 -18.950 1.00 94.50 69 PRO A N 1
ATOM 545 C CA . PRO A 1 69 ? 11.989 -5.505 -17.818 1.00 94.50 69 PRO A CA 1
ATOM 546 C C . PRO A 1 69 ? 12.761 -5.419 -16.502 1.00 94.50 69 PRO A C 1
ATOM 548 O O . PRO A 1 69 ? 13.930 -5.804 -16.411 1.00 94.50 69 PRO A O 1
ATOM 551 N N . LYS A 1 70 ? 12.090 -4.889 -15.484 1.00 95.44 70 LYS A N 1
ATOM 552 C CA . LYS A 1 70 ? 12.586 -4.762 -14.121 1.00 95.44 70 LYS A CA 1
ATOM 553 C C . LYS A 1 70 ? 11.812 -5.683 -13.198 1.00 95.44 70 LYS A C 1
ATOM 555 O O . LYS A 1 70 ? 10.585 -5.644 -13.199 1.00 95.44 70 LYS A O 1
ATOM 560 N N . LYS A 1 71 ? 12.548 -6.431 -12.378 1.00 96.00 71 LYS A N 1
ATOM 561 C CA . LYS A 1 71 ? 12.003 -7.134 -11.215 1.00 96.00 71 LYS A CA 1
ATOM 562 C C . LYS A 1 71 ? 11.554 -6.121 -10.166 1.00 96.00 71 LYS A C 1
ATOM 564 O O . LYS A 1 71 ? 12.286 -5.169 -9.891 1.00 96.00 71 LYS A O 1
ATOM 569 N N . GLY A 1 72 ? 10.386 -6.347 -9.584 1.00 96.44 72 GLY A N 1
ATOM 570 C CA . GLY A 1 72 ? 9.839 -5.546 -8.496 1.00 96.44 72 GLY A CA 1
ATOM 571 C C . GLY A 1 72 ? 8.645 -6.231 -7.841 1.00 96.44 72 GLY A C 1
ATOM 572 O O . GLY A 1 72 ? 8.202 -7.292 -8.286 1.00 96.44 72 GLY A O 1
ATOM 573 N N . SER A 1 73 ? 8.143 -5.618 -6.777 1.00 97.19 73 SER A N 1
ATOM 574 C CA . SER A 1 73 ? 6.877 -5.957 -6.143 1.00 97.19 73 SER A CA 1
ATOM 575 C C . SER A 1 73 ? 5.755 -5.218 -6.867 1.00 97.19 73 SER A C 1
ATOM 577 O O . SER A 1 73 ? 5.916 -4.074 -7.290 1.00 97.19 73 SER A O 1
ATOM 579 N N . PHE A 1 74 ? 4.617 -5.882 -7.017 1.00 97.88 74 PHE A N 1
ATOM 580 C CA . PHE A 1 74 ? 3.379 -5.291 -7.501 1.00 97.88 74 PHE A CA 1
ATOM 581 C C . PHE A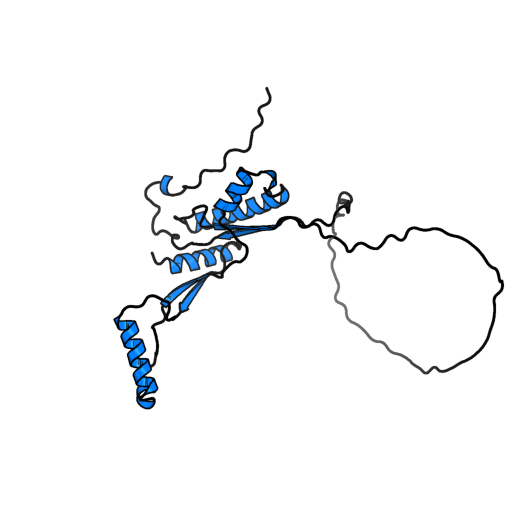 1 74 ? 2.289 -5.607 -6.491 1.00 97.88 74 PHE A C 1
ATOM 583 O O . PHE A 1 74 ? 1.910 -6.770 -6.343 1.00 97.88 74 PHE A O 1
ATOM 590 N N . GLN A 1 75 ? 1.859 -4.578 -5.768 1.00 98.25 75 GLN A N 1
ATOM 591 C CA . GLN A 1 75 ? 0.790 -4.636 -4.782 1.00 98.25 75 GLN A CA 1
ATOM 592 C C . GLN A 1 75 ? -0.519 -4.171 -5.426 1.00 98.25 75 GLN A C 1
ATOM 594 O O . GLN A 1 75 ? -0.523 -3.214 -6.202 1.00 98.25 75 GLN A O 1
ATOM 599 N N . LEU A 1 76 ? -1.628 -4.845 -5.118 1.00 97.38 76 LEU A N 1
ATOM 600 C CA . LEU A 1 76 ? -2.954 -4.381 -5.523 1.00 97.38 76 LEU A CA 1
ATOM 601 C C . LEU A 1 76 ? -3.301 -3.060 -4.826 1.00 97.38 76 LEU A C 1
ATOM 603 O O . LEU A 1 76 ? -3.171 -2.933 -3.610 1.00 97.38 76 LEU A O 1
ATOM 607 N N . PHE A 1 77 ? -3.774 -2.092 -5.608 1.00 97.12 77 PHE A N 1
ATOM 608 C CA . PHE A 1 77 ? -4.243 -0.808 -5.097 1.00 97.12 77 PHE A CA 1
ATOM 609 C C . PHE A 1 77 ? -5.582 -0.965 -4.362 1.00 97.12 77 PHE A C 1
ATOM 611 O O . PHE A 1 77 ? -6.477 -1.654 -4.853 1.00 97.12 77 PHE A O 1
ATOM 618 N N . VAL A 1 78 ? -5.729 -0.296 -3.216 1.00 96.19 78 VAL A N 1
ATOM 619 C CA . VAL A 1 78 ? -6.959 -0.289 -2.408 1.00 96.19 78 VAL A CA 1
ATOM 620 C C . VAL A 1 78 ? -7.646 1.076 -2.470 1.00 96.19 78 VAL A C 1
ATOM 622 O O . VAL A 1 78 ? -6.995 2.115 -2.413 1.00 96.19 78 VAL A O 1
ATOM 625 N N . THR A 1 79 ? -8.972 1.084 -2.611 1.00 96.50 79 THR A N 1
ATOM 626 C CA . THR A 1 79 ? -9.785 2.292 -2.830 1.00 96.50 79 THR A CA 1
ATOM 627 C C . THR A 1 79 ? -10.593 2.677 -1.591 1.00 96.50 79 THR A C 1
ATOM 629 O O . THR A 1 79 ? -11.127 1.817 -0.892 1.00 96.50 79 THR A O 1
ATOM 632 N N . GLY A 1 80 ? -10.720 3.983 -1.329 1.00 96.00 80 GLY A N 1
ATOM 633 C CA . GLY A 1 80 ? -11.491 4.506 -0.190 1.00 96.00 80 GLY A CA 1
ATOM 634 C C . GLY A 1 80 ? -10.799 4.377 1.172 1.00 96.00 80 GLY A C 1
ATOM 635 O O . GLY A 1 80 ? -11.446 4.544 2.198 1.00 96.00 80 GLY A O 1
ATOM 636 N N . TYR A 1 81 ? -9.501 4.077 1.182 1.00 97.38 81 TYR A N 1
ATOM 637 C CA . TYR A 1 81 ? -8.659 4.053 2.376 1.00 97.38 81 TYR A CA 1
ATOM 638 C C . TYR A 1 81 ? -7.946 5.401 2.564 1.00 97.38 81 TYR A C 1
ATOM 640 O O . TYR A 1 81 ? -7.643 6.076 1.581 1.00 97.38 81 TYR A O 1
ATOM 648 N N . GLN A 1 82 ? -7.662 5.764 3.815 1.00 97.12 82 GLN A N 1
ATOM 649 C CA . GLN A 1 82 ? -6.836 6.913 4.213 1.00 97.12 82 GLN A CA 1
ATOM 650 C C . GLN A 1 82 ? -5.823 6.472 5.275 1.00 97.12 82 GLN A C 1
ATOM 652 O O . GLN A 1 82 ? -6.053 5.475 5.962 1.00 97.12 82 GLN A O 1
ATOM 657 N N . ASP A 1 83 ? -4.737 7.223 5.443 1.00 96.50 83 ASP A N 1
ATOM 658 C CA . ASP A 1 83 ? -3.705 6.989 6.460 1.00 96.50 83 ASP A CA 1
ATOM 659 C C . ASP A 1 83 ? -4.325 6.787 7.853 1.00 96.50 83 ASP A C 1
ATOM 661 O O . ASP A 1 83 ? -5.222 7.531 8.265 1.00 96.50 83 ASP A O 1
ATOM 665 N N . ALA A 1 84 ? -3.844 5.818 8.630 1.00 96.38 84 ALA A N 1
ATOM 666 C CA . ALA A 1 84 ? -4.396 5.573 9.960 1.00 96.38 84 ALA A CA 1
ATOM 667 C C . ALA A 1 84 ? -4.226 6.781 10.896 1.00 96.38 84 ALA A C 1
ATOM 669 O O . ALA A 1 84 ? -5.122 7.091 11.681 1.00 96.38 84 ALA A O 1
ATOM 670 N N . ALA A 1 85 ? -3.128 7.529 10.755 1.00 95.50 85 ALA A N 1
ATOM 671 C CA . ALA A 1 85 ? -2.890 8.792 11.449 1.00 95.50 85 ALA A CA 1
ATOM 672 C C . ALA A 1 85 ? -3.996 9.842 11.214 1.00 95.50 85 ALA A C 1
ATOM 674 O O . ALA A 1 85 ? -4.257 10.652 12.104 1.00 95.50 85 ALA A O 1
ATOM 675 N N . HIS A 1 86 ? -4.659 9.832 10.051 1.00 95.31 86 HIS A N 1
ATOM 676 C CA . HIS A 1 86 ? -5.787 10.718 9.757 1.00 95.31 86 HIS A CA 1
ATOM 677 C C . HIS A 1 86 ? -7.007 10.351 10.613 1.00 95.31 86 HIS A C 1
ATOM 679 O O . HIS A 1 86 ? -7.534 11.199 11.332 1.00 95.31 86 HIS A O 1
ATOM 685 N N . TRP A 1 87 ? -7.410 9.078 10.588 1.00 94.94 87 TRP A N 1
ATOM 686 C CA . TRP A 1 87 ? -8.585 8.588 11.313 1.00 94.94 87 TRP A CA 1
ATOM 687 C C . TRP A 1 87 ? -8.409 8.591 12.830 1.00 94.94 87 TRP A C 1
ATOM 689 O O . TRP A 1 87 ? -9.280 9.098 13.530 1.00 94.94 87 TRP A O 1
ATOM 699 N N . LEU A 1 88 ? -7.268 8.114 13.339 1.00 94.25 88 LEU A N 1
ATOM 700 C CA . LEU A 1 88 ? -6.965 8.133 14.775 1.00 94.25 88 LEU A CA 1
ATOM 701 C C . LEU A 1 88 ? -7.031 9.563 15.329 1.00 94.25 88 LEU A C 1
ATOM 703 O O . LEU A 1 88 ? -7.670 9.809 16.347 1.00 94.25 88 LEU A O 1
ATOM 707 N N . ARG A 1 89 ? -6.469 10.535 14.596 1.00 95.06 89 ARG A N 1
ATOM 708 C CA . ARG A 1 89 ? -6.562 11.952 14.960 1.00 95.06 89 ARG A CA 1
ATOM 709 C C . ARG A 1 89 ? -8.002 12.469 14.945 1.00 95.06 89 ARG A C 1
ATOM 711 O O . ARG A 1 89 ? -8.330 13.300 15.788 1.00 95.06 89 ARG A O 1
ATOM 718 N N . ILE A 1 90 ? -8.846 12.044 14.005 1.00 94.31 90 ILE A N 1
ATOM 719 C CA . ILE A 1 90 ? -10.264 12.434 13.998 1.00 94.31 90 ILE A CA 1
ATOM 720 C C . ILE A 1 90 ? -10.950 11.894 15.253 1.00 94.31 90 ILE A C 1
ATOM 722 O O . ILE A 1 90 ? -11.543 12.680 15.980 1.00 94.31 90 ILE A O 1
ATOM 726 N N . TRP A 1 91 ? -10.807 10.603 15.552 1.00 94.19 91 TRP A N 1
ATOM 727 C CA . TRP A 1 91 ? -11.465 9.964 16.696 1.00 94.19 91 TRP A CA 1
ATOM 728 C C . TRP A 1 91 ? -10.998 10.518 18.054 1.00 94.19 91 TRP A C 1
ATOM 730 O O . TRP A 1 91 ? -11.815 10.654 18.960 1.00 94.19 91 TRP A O 1
ATOM 740 N N . ASP A 1 92 ? -9.724 10.912 18.177 1.00 92.88 92 ASP A N 1
ATOM 741 C CA . ASP A 1 92 ? -9.185 11.564 19.381 1.00 92.88 92 ASP A CA 1
ATOM 742 C C . ASP A 1 92 ? -9.731 12.991 19.597 1.00 92.88 92 ASP A C 1
ATOM 744 O O . ASP A 1 92 ? -9.911 13.419 20.737 1.00 92.88 92 ASP A O 1
ATOM 748 N N . ASN A 1 93 ? -9.962 13.759 18.521 1.00 95.38 93 ASN A N 1
ATOM 749 C CA . ASN A 1 93 ? -10.424 15.157 18.611 1.00 95.38 93 ASN A CA 1
ATOM 750 C C . ASN A 1 93 ? -11.955 15.298 18.561 1.00 95.38 93 ASN A C 1
ATOM 752 O O . ASN A 1 93 ? -12.487 16.282 19.073 1.00 95.38 93 ASN A O 1
ATOM 756 N N . PHE A 1 94 ? -12.641 14.335 17.947 1.00 94.19 94 PHE A N 1
ATOM 757 C CA . PHE A 1 94 ? -14.082 14.312 17.693 1.00 94.19 94 PHE A CA 1
ATOM 758 C C . PHE A 1 94 ? -14.649 12.935 18.080 1.00 94.19 94 PHE A C 1
ATOM 760 O O . PHE A 1 94 ? -14.887 12.093 17.205 1.00 94.19 94 PHE A O 1
ATOM 767 N N . PRO A 1 95 ? -14.845 12.659 19.387 1.00 90.31 95 PRO A N 1
ATOM 768 C CA . PRO A 1 95 ? -15.332 11.364 19.864 1.00 90.31 95 PRO A CA 1
ATOM 769 C C . PRO A 1 95 ? -16.700 10.967 19.292 1.00 90.31 95 PRO A C 1
ATOM 771 O O . PRO A 1 95 ? -17.009 9.783 19.210 1.00 90.31 95 PRO A O 1
ATOM 774 N N . GLU A 1 96 ? -17.510 11.931 18.849 1.00 89.25 96 GLU A N 1
ATOM 775 C CA . GLU A 1 96 ? -18.784 11.703 18.161 1.00 89.25 96 GLU A CA 1
ATOM 776 C C . GLU A 1 96 ? -18.635 11.099 16.753 1.00 89.25 96 GLU A C 1
ATOM 778 O O . GLU A 1 96 ? -19.593 10.542 16.223 1.00 89.25 96 GLU A O 1
ATOM 783 N N . GLN A 1 97 ? -17.440 11.173 16.156 1.00 89.25 97 GLN A N 1
ATOM 784 C CA . GLN A 1 97 ? -17.102 10.550 14.869 1.00 89.25 97 GLN A CA 1
ATOM 785 C C . GLN A 1 97 ? -16.376 9.203 15.033 1.00 89.25 97 GLN A C 1
ATOM 787 O O . GLN A 1 97 ? -16.050 8.554 14.033 1.00 89.25 97 GLN A O 1
ATOM 792 N N . ALA A 1 98 ? -16.091 8.787 16.272 1.00 90.38 98 ALA A N 1
ATOM 793 C CA . ALA A 1 98 ? -15.448 7.511 16.558 1.00 90.38 98 ALA A CA 1
ATOM 794 C C . ALA A 1 98 ? -16.375 6.316 16.239 1.00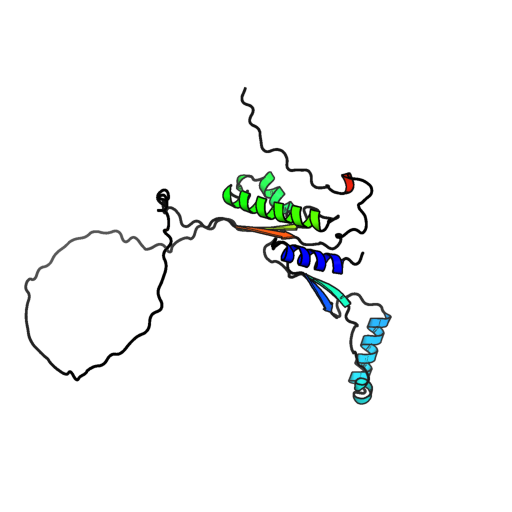 90.38 98 ALA A C 1
ATOM 796 O O . ALA A 1 98 ? -17.602 6.456 16.261 1.00 90.38 98 ALA A O 1
ATOM 797 N N . PRO A 1 99 ? -15.821 5.123 15.950 1.00 92.06 99 PRO A N 1
ATOM 798 C CA . PRO A 1 99 ? -16.624 3.931 15.711 1.00 92.06 99 PRO A CA 1
ATOM 799 C C . PRO A 1 99 ? -17.481 3.563 16.936 1.00 92.06 99 PRO A C 1
ATOM 801 O O . PRO A 1 99 ? -16.972 3.575 18.061 1.00 92.06 99 PRO A O 1
ATOM 804 N N . PRO A 1 100 ? -18.758 3.169 16.755 1.00 92.88 100 PRO A N 1
ATOM 805 C CA . PRO A 1 100 ? -19.572 2.626 17.840 1.00 92.88 100 PRO A CA 1
ATOM 806 C C . PRO A 1 100 ? -18.904 1.407 18.499 1.00 92.88 100 PRO A C 1
ATOM 808 O O . PRO A 1 100 ? -18.125 0.717 17.840 1.00 92.88 100 PRO A O 1
ATOM 811 N N . PRO A 1 101 ? -19.238 1.053 19.757 1.00 92.19 101 PRO A N 1
ATOM 812 C CA . PRO A 1 101 ? -18.529 0.010 20.512 1.00 92.19 101 PRO A CA 1
ATOM 813 C C . PRO A 1 101 ? -18.403 -1.356 19.813 1.00 92.19 101 PRO A C 1
ATOM 815 O O . PRO A 1 101 ? -17.426 -2.071 20.035 1.00 92.19 101 PRO A O 1
ATOM 818 N N . VAL A 1 102 ? -19.365 -1.714 18.954 1.00 91.81 102 VAL A N 1
ATOM 819 C CA . VAL A 1 102 ? -19.326 -2.935 18.131 1.00 91.81 102 VAL A CA 1
ATOM 820 C C . VAL A 1 102 ? -18.231 -2.831 17.062 1.00 91.81 102 VAL A C 1
ATOM 822 O O . VAL A 1 102 ? -17.291 -3.623 17.067 1.00 91.81 102 VAL A O 1
ATOM 825 N N . THR A 1 103 ? -18.285 -1.806 16.210 1.00 93.56 103 THR A N 1
ATOM 826 C CA . THR A 1 103 ? -17.289 -1.542 15.158 1.00 93.56 103 THR A CA 1
ATOM 827 C C . THR A 1 103 ? -15.901 -1.239 15.737 1.00 93.56 103 THR A C 1
ATOM 829 O O . THR A 1 103 ? -14.890 -1.627 15.159 1.00 93.56 103 THR A O 1
ATOM 832 N N . GLN A 1 104 ? -15.814 -0.627 16.922 1.00 93.88 104 GLN A N 1
ATOM 833 C CA . GLN A 1 104 ? -14.545 -0.410 17.627 1.00 93.88 104 GLN A CA 1
ATOM 834 C C . GLN A 1 104 ? -13.881 -1.733 18.044 1.00 93.88 104 GLN A C 1
ATOM 836 O O . GLN A 1 104 ? -12.654 -1.853 18.012 1.00 93.88 104 GLN A O 1
ATOM 841 N N . ARG A 1 105 ? -14.673 -2.758 18.386 1.00 95.25 105 ARG A N 1
ATOM 842 C CA . ARG A 1 105 ? -14.165 -4.109 18.658 1.00 95.25 105 ARG A CA 1
ATOM 843 C C . ARG A 1 105 ? -13.667 -4.797 17.385 1.00 95.25 105 ARG A C 1
ATOM 845 O O . ARG A 1 105 ? -12.643 -5.473 17.431 1.00 95.25 105 ARG A O 1
ATOM 852 N N . GLU A 1 106 ? -14.338 -4.600 16.251 1.00 95.56 106 GLU A N 1
ATOM 853 C CA . GLU A 1 106 ? -13.845 -5.068 14.946 1.00 95.56 106 GLU A CA 1
ATOM 854 C C . GLU A 1 106 ? -12.529 -4.380 14.562 1.00 95.56 106 GLU A C 1
ATOM 856 O O . GLU A 1 106 ? -11.573 -5.049 14.167 1.00 95.56 106 GLU A O 1
ATOM 861 N N . PHE A 1 107 ? -12.441 -3.060 14.755 1.00 96.56 107 PHE A N 1
ATOM 862 C CA . PHE A 1 107 ? -11.215 -2.288 14.556 1.00 96.56 107 PHE A CA 1
ATOM 863 C C . PHE A 1 107 ? -10.062 -2.823 15.416 1.00 96.56 107 PHE A C 1
ATOM 865 O O . PHE A 1 107 ? -8.968 -3.039 14.895 1.00 96.56 107 PHE A O 1
ATOM 872 N N . GLN A 1 108 ? -10.308 -3.112 16.699 1.00 96.75 108 GLN A N 1
ATOM 873 C CA . GLN A 1 108 ? -9.303 -3.712 17.579 1.00 96.75 108 GLN A CA 1
ATOM 874 C C . GLN A 1 108 ? -8.803 -5.062 17.037 1.00 96.75 108 GLN A C 1
ATOM 876 O O . GLN A 1 108 ? -7.594 -5.270 16.964 1.00 96.75 108 GLN A O 1
ATOM 881 N N . LEU A 1 109 ? -9.696 -5.952 16.593 1.00 97.38 109 LEU A N 1
ATOM 882 C CA . LEU A 1 109 ? -9.309 -7.245 16.009 1.00 97.38 109 LEU A CA 1
ATOM 883 C C . LEU A 1 109 ? -8.487 -7.084 14.718 1.00 97.38 109 LEU A C 1
ATOM 885 O O . LEU A 1 109 ? -7.568 -7.862 14.463 1.00 97.38 109 LEU A O 1
ATOM 889 N N . LEU A 1 110 ? -8.784 -6.075 13.894 1.00 97.50 110 LEU A N 1
ATOM 890 C CA . LEU A 1 110 ? -7.985 -5.755 12.707 1.00 97.50 110 LEU A CA 1
ATOM 891 C C . LEU A 1 110 ? -6.612 -5.164 13.073 1.00 97.50 110 LEU A C 1
ATOM 893 O O . LEU A 1 110 ? -5.617 -5.485 12.424 1.00 97.50 110 LEU A O 1
ATOM 897 N N . PHE A 1 111 ? -6.534 -4.349 14.125 1.00 97.19 111 PHE A N 1
ATOM 898 C CA . PHE A 1 111 ? -5.274 -3.812 14.638 1.00 97.19 111 PHE A CA 1
ATOM 899 C C . PHE A 1 111 ? -4.387 -4.914 15.241 1.00 97.19 111 PHE A C 1
ATOM 901 O O . PHE A 1 111 ? -3.196 -4.982 14.941 1.00 97.19 111 PHE A O 1
ATOM 908 N N . GLU A 1 112 ? -4.962 -5.848 16.002 1.00 97.44 112 GLU A N 1
ATOM 909 C CA . GLU A 1 112 ? -4.260 -7.030 16.522 1.00 97.44 112 GLU A CA 1
ATOM 910 C C . GLU A 1 112 ? -3.634 -7.866 15.392 1.00 97.44 112 GLU A C 1
ATOM 912 O O . GLU A 1 112 ? -2.506 -8.344 15.530 1.00 97.44 112 GLU A O 1
ATOM 917 N N . LYS A 1 113 ? -4.296 -7.970 14.230 1.00 97.94 113 LYS A N 1
ATOM 918 C CA . LYS A 1 113 ? -3.713 -8.605 13.036 1.00 97.94 113 LYS A CA 1
ATOM 919 C C . LYS A 1 113 ? -2.491 -7.858 12.491 1.00 97.94 113 LYS A C 1
ATOM 921 O O . LYS A 1 113 ? -1.543 -8.532 12.087 1.00 97.94 113 LYS A O 1
ATOM 926 N N . ILE A 1 114 ? -2.471 -6.516 12.493 1.00 96.88 114 ILE A N 1
ATOM 927 C CA . ILE A 1 114 ? -1.260 -5.746 12.131 1.00 96.88 114 ILE A CA 1
ATOM 928 C C . ILE A 1 114 ? -0.135 -6.088 13.106 1.00 96.88 114 ILE A C 1
ATOM 930 O O . ILE A 1 114 ? 0.962 -6.436 12.675 1.00 96.88 114 ILE A O 1
ATOM 934 N N . VAL A 1 115 ? -0.414 -6.050 14.412 1.00 96.25 115 VAL A N 1
ATOM 935 C CA . VAL A 1 115 ? 0.583 -6.340 15.453 1.00 96.25 115 VAL A CA 1
ATOM 936 C C . VAL A 1 115 ? 1.167 -7.747 15.283 1.00 96.25 115 VAL A C 1
ATOM 938 O O . VAL A 1 115 ? 2.384 -7.911 15.353 1.00 96.25 115 VAL A O 1
ATOM 941 N N . ILE A 1 116 ? 0.333 -8.753 14.992 1.00 97.00 116 ILE A N 1
ATOM 942 C CA . ILE A 1 116 ? 0.782 -10.120 14.683 1.00 97.00 116 ILE A CA 1
ATOM 943 C C . ILE A 1 116 ? 1.678 -10.136 13.438 1.00 97.00 116 ILE A C 1
ATOM 945 O O . ILE A 1 116 ? 2.770 -10.707 13.488 1.00 97.00 116 ILE A O 1
ATOM 949 N N . LEU A 1 117 ? 1.246 -9.513 12.336 1.00 97.19 117 LEU A N 1
ATOM 950 C CA . LEU A 1 117 ? 2.011 -9.456 11.089 1.00 97.19 117 LEU A CA 1
ATOM 951 C C . LEU A 1 117 ? 3.388 -8.823 11.317 1.00 97.19 117 LEU A C 1
ATOM 953 O O . LEU A 1 117 ? 4.403 -9.471 11.061 1.00 97.19 117 LEU A O 1
ATOM 957 N N . ASP A 1 118 ? 3.421 -7.589 11.821 1.00 95.94 118 ASP A N 1
ATOM 958 C CA . ASP A 1 118 ? 4.643 -6.805 12.002 1.00 95.94 118 ASP A CA 1
ATOM 959 C C . ASP A 1 118 ? 5.597 -7.445 13.006 1.00 95.94 118 ASP A C 1
ATOM 961 O O .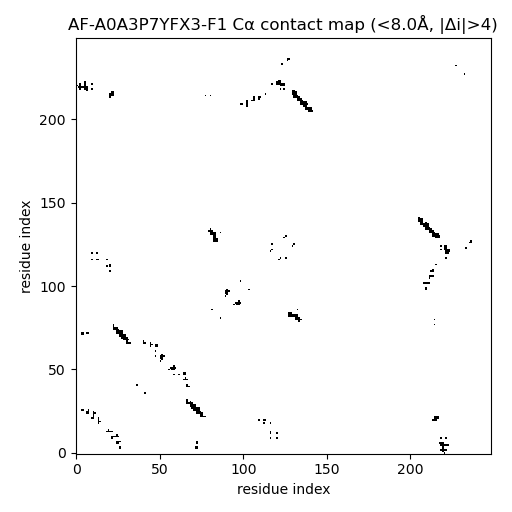 ASP A 1 118 ? 6.812 -7.386 12.813 1.00 95.94 118 ASP A O 1
ATOM 965 N N . TYR A 1 119 ? 5.079 -8.116 14.038 1.00 94.94 119 TYR A N 1
ATOM 966 C CA . TYR A 1 119 ? 5.908 -8.872 14.970 1.00 94.94 119 TYR A CA 1
ATOM 967 C C . TYR A 1 119 ? 6.550 -10.097 14.302 1.00 94.94 119 TYR A C 1
ATOM 969 O O . TYR A 1 119 ? 7.750 -10.319 14.478 1.00 94.94 119 TYR A O 1
ATOM 977 N N . VAL A 1 120 ? 5.785 -10.863 13.511 1.00 95.12 120 VAL A N 1
ATOM 978 C CA . VAL A 1 120 ? 6.248 -12.085 12.824 1.00 95.12 120 VAL A CA 1
ATOM 979 C C . VAL A 1 120 ? 7.241 -11.777 11.705 1.00 95.12 120 VAL A C 1
ATOM 981 O O . VAL A 1 120 ? 8.290 -12.416 11.632 1.00 95.12 120 VAL A O 1
ATOM 984 N N . ILE A 1 121 ? 6.947 -10.800 10.840 1.00 94.75 121 ILE A N 1
ATOM 985 C CA . ILE A 1 121 ? 7.885 -10.371 9.787 1.00 94.75 121 ILE A CA 1
ATOM 986 C C . ILE A 1 121 ? 9.008 -9.493 10.349 1.00 94.75 121 ILE A C 1
ATOM 988 O O . ILE A 1 121 ? 9.988 -9.222 9.659 1.00 94.75 121 ILE A O 1
ATOM 992 N N . ARG A 1 122 ? 8.869 -9.060 11.607 1.00 93.12 122 ARG A N 1
ATOM 993 C CA . ARG A 1 122 ? 9.770 -8.163 12.325 1.00 93.12 122 ARG A CA 1
ATOM 994 C C . ARG A 1 122 ? 10.026 -6.874 11.531 1.00 93.12 122 ARG A C 1
ATOM 996 O O . ARG A 1 122 ? 11.167 -6.533 11.219 1.00 93.12 122 ARG A O 1
ATOM 1003 N N . ASN A 1 123 ? 8.931 -6.199 11.183 1.00 93.50 123 ASN A N 1
ATOM 1004 C CA . ASN A 1 123 ? 8.929 -4.935 10.454 1.00 93.50 123 ASN A CA 1
ATOM 1005 C C . ASN A 1 123 ? 9.663 -3.851 11.260 1.00 93.50 123 ASN A C 1
ATOM 1007 O O . ASN A 1 123 ? 9.469 -3.740 12.471 1.00 93.50 123 ASN A O 1
ATOM 1011 N N . THR A 1 124 ? 10.524 -3.079 10.597 1.00 90.62 124 THR A N 1
ATOM 1012 C CA . THR A 1 124 ? 11.285 -1.987 11.226 1.00 90.62 124 THR A CA 1
ATOM 1013 C C . THR A 1 124 ? 10.747 -0.593 10.909 1.00 90.62 124 THR A C 1
ATOM 1015 O O . THR A 1 124 ? 11.250 0.363 11.486 1.00 90.62 124 THR A O 1
ATOM 1018 N N . ASP A 1 125 ? 9.742 -0.473 10.034 1.00 90.88 125 ASP A N 1
ATOM 1019 C CA . ASP A 1 125 ? 9.280 0.817 9.494 1.00 90.88 125 ASP A CA 1
ATOM 1020 C C . ASP A 1 125 ? 7.744 0.969 9.504 1.00 90.88 125 ASP A C 1
ATOM 1022 O O . ASP A 1 125 ? 7.132 1.469 8.563 1.00 90.88 125 ASP A O 1
ATOM 1026 N N . ARG A 1 126 ? 7.079 0.510 10.576 1.00 93.62 126 ARG A N 1
ATOM 1027 C CA . ARG A 1 126 ? 5.638 0.750 10.774 1.00 93.62 126 ARG A CA 1
ATOM 1028 C C . ARG A 1 126 ? 5.395 2.059 11.536 1.00 93.62 126 ARG A C 1
ATOM 1030 O O . ARG A 1 126 ? 5.360 2.070 12.767 1.00 93.62 126 ARG A O 1
ATOM 1037 N N . GLY A 1 127 ? 5.194 3.148 10.795 1.00 92.88 127 GLY A N 1
ATOM 1038 C CA . GLY A 1 127 ? 4.531 4.366 11.280 1.00 92.88 127 GLY A CA 1
ATOM 1039 C C . GLY A 1 127 ? 3.002 4.303 11.123 1.00 92.88 127 GLY A C 1
ATOM 1040 O O . GLY A 1 127 ? 2.478 3.344 10.559 1.00 92.88 127 GLY A O 1
ATOM 1041 N N . ASN A 1 128 ? 2.277 5.314 11.622 1.00 93.31 128 ASN A N 1
ATOM 1042 C CA . ASN A 1 128 ? 0.806 5.429 11.483 1.00 93.31 128 ASN A CA 1
ATOM 1043 C C . ASN A 1 128 ? 0.345 5.985 10.117 1.00 93.31 128 ASN A C 1
ATOM 1045 O O . ASN A 1 128 ? -0.848 6.087 9.850 1.00 93.31 128 ASN A O 1
ATOM 1049 N N . ASP A 1 129 ? 1.294 6.357 9.275 1.00 93.19 129 ASP A N 1
ATOM 1050 C CA . ASP A 1 129 ? 1.188 6.633 7.843 1.00 93.19 129 ASP A CA 1
ATOM 1051 C C . ASP A 1 129 ? 1.271 5.341 7.008 1.00 93.19 129 ASP A C 1
ATOM 1053 O O . ASP A 1 129 ? 0.503 5.150 6.069 1.00 93.19 129 ASP A O 1
ATOM 1057 N N . ASN A 1 130 ? 2.130 4.398 7.406 1.00 94.56 130 ASN A N 1
ATOM 1058 C CA . ASN A 1 130 ? 2.382 3.152 6.671 1.00 94.56 130 ASN A CA 1
ATOM 1059 C C . ASN A 1 130 ? 1.300 2.064 6.853 1.00 94.56 130 ASN A C 1
ATOM 1061 O O . ASN A 1 130 ? 1.516 0.901 6.516 1.00 94.56 130 ASN A O 1
ATOM 1065 N N . TRP A 1 131 ? 0.124 2.393 7.382 1.00 97.38 131 TRP A N 1
ATOM 1066 C CA . TRP A 1 131 ? -1.068 1.543 7.317 1.00 97.38 131 TRP A CA 1
ATOM 1067 C C . TRP A 1 131 ? -2.313 2.407 7.175 1.00 97.38 131 TRP A C 1
ATOM 1069 O O . TRP A 1 131 ? -2.360 3.543 7.645 1.00 97.38 131 TRP A O 1
ATOM 1079 N N . LEU A 1 132 ? -3.318 1.865 6.494 1.00 98.19 132 LEU A N 1
ATOM 1080 C CA . LEU A 1 132 ? -4.503 2.609 6.103 1.00 98.19 132 LEU A CA 1
ATOM 1081 C C . LEU A 1 132 ? -5.750 2.068 6.799 1.00 98.19 132 LEU A C 1
ATOM 1083 O O . LEU A 1 132 ? -5.891 0.860 6.996 1.00 98.19 132 LEU A O 1
ATOM 1087 N N . ILE A 1 133 ? -6.690 2.963 7.081 1.00 98.00 133 ILE A N 1
ATOM 1088 C CA . ILE A 1 133 ? -8.032 2.659 7.575 1.00 98.00 133 ILE A CA 1
ATOM 1089 C C . ILE A 1 133 ? -9.050 3.122 6.528 1.00 98.00 133 ILE A C 1
ATOM 1091 O O . ILE A 1 133 ? -8.961 4.223 5.974 1.00 98.00 133 ILE A O 1
ATOM 1095 N N . LYS A 1 134 ? -10.051 2.282 6.279 1.00 97.25 134 LYS A N 1
ATOM 1096 C CA . LYS A 1 134 ? -11.293 2.648 5.602 1.00 97.25 134 LYS A CA 1
ATOM 1097 C C . LYS A 1 134 ? -12.438 2.461 6.591 1.00 97.25 134 LYS A C 1
ATOM 1099 O O . LYS A 1 134 ? -12.653 1.350 7.077 1.00 97.25 134 LYS A O 1
ATOM 1104 N N . TYR A 1 135 ? -13.149 3.548 6.869 1.00 95.75 135 TYR A N 1
ATOM 1105 C CA . TYR A 1 135 ? -14.291 3.598 7.776 1.00 95.75 135 TYR A CA 1
ATOM 1106 C C . TYR A 1 135 ? -15.507 4.138 7.015 1.00 95.75 135 TYR A C 1
ATOM 1108 O O . TYR A 1 135 ? -15.455 5.227 6.447 1.00 95.75 135 TYR A O 1
ATOM 1116 N N . GLU A 1 136 ? -16.570 3.340 6.958 1.00 92.69 136 GLU A N 1
ATOM 1117 C CA . GLU A 1 136 ? -17.853 3.664 6.333 1.00 92.69 136 GLU A CA 1
ATOM 1118 C C . GLU A 1 136 ? -18.865 3.905 7.460 1.00 92.69 136 GLU A C 1
ATOM 1120 O O . GLU A 1 136 ? -19.120 3.005 8.263 1.00 92.69 136 GLU A O 1
ATOM 1125 N N . GLN A 1 137 ? -19.395 5.128 7.554 1.00 87.81 137 GLN A N 1
ATOM 1126 C CA . GLN A 1 137 ? -20.403 5.482 8.557 1.00 87.81 137 GLN A CA 1
ATOM 1127 C C . GLN A 1 137 ? -21.762 4.847 8.225 1.00 87.81 137 GLN A C 1
ATOM 1129 O O . GLN A 1 137 ? -22.004 4.423 7.098 1.00 87.81 137 GLN A O 1
ATOM 1134 N N . ALA A 1 138 ? -22.637 4.780 9.228 1.00 83.56 138 ALA A N 1
ATOM 1135 C CA . ALA A 1 138 ? -23.996 4.284 9.070 1.00 83.56 138 ALA A CA 1
ATOM 1136 C C . ALA A 1 138 ? -24.804 5.217 8.159 1.00 83.56 138 ALA A C 1
ATOM 1138 O O . ALA A 1 138 ? -24.884 6.419 8.416 1.00 83.56 138 ALA A O 1
ATOM 1139 N N . GLU A 1 139 ? -25.438 4.655 7.135 1.00 75.69 139 GLU A N 1
ATOM 1140 C CA . GLU A 1 139 ? -26.426 5.359 6.320 1.00 75.69 139 GLU A CA 1
ATOM 1141 C C . GLU A 1 139 ? -27.834 4.993 6.805 1.00 75.69 139 GLU A C 1
ATOM 1143 O O . GLU A 1 139 ? -28.113 3.831 7.121 1.00 75.69 139 GLU A O 1
ATOM 1148 N N . VAL A 1 140 ? -28.717 5.993 6.864 1.00 70.31 140 VAL A N 1
ATOM 1149 C CA . VAL A 1 140 ? -30.157 5.782 7.044 1.00 70.31 140 VAL A CA 1
ATOM 1150 C C . VAL A 1 140 ? -30.734 5.484 5.668 1.00 70.31 140 VAL A C 1
ATOM 1152 O O . VAL A 1 140 ? -30.657 6.328 4.774 1.00 70.31 140 VAL A O 1
ATOM 1155 N N . VAL A 1 141 ? -31.305 4.297 5.481 1.00 62.66 141 VAL A N 1
ATOM 1156 C CA . VAL A 1 141 ? -31.985 3.966 4.228 1.00 62.66 141 VAL A CA 1
ATOM 1157 C C . VAL A 1 141 ? -33.354 4.640 4.248 1.00 62.66 141 VAL A C 1
ATOM 1159 O O . VAL A 1 141 ? -34.307 4.113 4.815 1.00 62.66 141 VAL A O 1
ATOM 1162 N N . GLU A 1 142 ? -33.459 5.824 3.639 1.00 58.81 142 GLU A N 1
ATOM 1163 C CA . GLU A 1 142 ? -34.757 6.468 3.427 1.00 58.81 142 GLU A CA 1
ATOM 1164 C C . GLU A 1 142 ? -35.628 5.576 2.531 1.00 58.81 142 GLU A C 1
ATOM 1166 O O . GLU A 1 142 ? -35.414 5.458 1.321 1.00 58.81 142 GLU A O 1
ATOM 1171 N N . THR A 1 143 ? -36.623 4.924 3.133 1.00 53.88 143 THR A N 1
ATOM 1172 C CA . THR A 1 143 ? -37.655 4.208 2.385 1.00 53.88 143 THR A CA 1
ATOM 1173 C C . THR A 1 143 ? -38.485 5.210 1.573 1.00 53.88 143 THR A C 1
ATOM 1175 O O . THR A 1 143 ? -38.751 6.323 2.039 1.00 53.88 143 THR A O 1
ATOM 1178 N N . PRO A 1 144 ? -38.900 4.869 0.337 1.00 55.03 144 PRO A N 1
ATOM 1179 C CA . PRO A 1 144 ? -39.680 5.785 -0.483 1.00 55.03 144 PRO A CA 1
ATOM 1180 C C . PRO A 1 144 ? -41.016 6.073 0.206 1.00 55.03 144 PRO A C 1
ATOM 1182 O O . PRO A 1 144 ? -41.815 5.163 0.427 1.00 55.03 144 PRO A O 1
ATOM 1185 N N . VAL A 1 145 ? -41.246 7.347 0.534 1.00 54.72 145 VAL A N 1
ATOM 1186 C CA . VAL A 1 145 ? -42.442 7.817 1.242 1.00 54.72 145 VAL A CA 1
ATOM 1187 C C . VAL A 1 145 ? -43.699 7.385 0.488 1.00 54.72 145 VAL A C 1
ATOM 1189 O O . VAL A 1 145 ? -44.035 7.948 -0.555 1.00 54.72 145 VAL A O 1
ATOM 1192 N N . VAL A 1 146 ? -44.416 6.402 1.036 1.00 58.09 146 VAL A N 1
ATOM 1193 C CA . VAL A 1 146 ? -45.767 6.057 0.584 1.00 58.09 146 VAL A CA 1
ATOM 1194 C C . VAL A 1 146 ? -46.675 7.247 0.921 1.00 58.09 146 VAL A C 1
ATOM 1196 O O . VAL A 1 146 ? -46.733 7.635 2.092 1.00 58.09 146 VAL A O 1
ATOM 1199 N N . PRO A 1 147 ? -47.370 7.864 -0.055 1.00 56.09 147 PRO A N 1
ATOM 1200 C CA . PRO A 1 147 ? -48.269 8.973 0.233 1.00 56.09 147 PRO A CA 1
ATOM 1201 C C . PRO A 1 147 ? -49.415 8.521 1.145 1.00 56.09 147 PRO A C 1
ATOM 1203 O O . PRO A 1 147 ? -50.241 7.695 0.764 1.00 56.09 147 PRO A O 1
ATOM 1206 N N . ASN A 1 148 ? -49.467 9.075 2.356 1.00 54.44 148 ASN A N 1
ATOM 1207 C CA . ASN A 1 148 ? -50.612 8.922 3.248 1.00 54.44 148 ASN A CA 1
ATOM 1208 C C . ASN A 1 148 ? -51.734 9.864 2.784 1.00 54.44 148 ASN A C 1
ATOM 1210 O O . ASN A 1 148 ? -51.725 11.045 3.134 1.00 54.44 148 ASN A O 1
ATOM 1214 N N . ASP A 1 149 ? -52.693 9.344 2.016 1.00 56.59 149 ASP A N 1
ATOM 1215 C CA . ASP A 1 149 ? -53.914 10.068 1.641 1.00 56.59 149 ASP A CA 1
ATOM 1216 C C . ASP A 1 149 ? -54.827 10.297 2.865 1.00 56.59 149 ASP A C 1
ATOM 1218 O O . ASP A 1 149 ? -55.222 9.330 3.524 1.00 56.59 149 ASP A O 1
ATOM 1222 N N . PRO A 1 150 ? -55.237 11.546 3.168 1.00 54.16 150 PRO A N 1
ATOM 1223 C CA . PRO A 1 150 ? -56.145 11.829 4.269 1.00 54.16 150 PRO A CA 1
ATOM 1224 C C . PRO A 1 150 ? -57.492 12.376 3.773 1.00 54.16 150 PRO A C 1
ATOM 1226 O O . PRO A 1 150 ? -57.637 13.588 3.623 1.00 54.16 150 PRO A O 1
ATOM 1229 N N . ASN A 1 151 ? -58.517 11.525 3.609 1.00 34.88 151 ASN A N 1
ATOM 1230 C CA . ASN A 1 151 ? -59.899 11.965 3.865 1.00 34.88 151 ASN A CA 1
ATOM 1231 C C . ASN A 1 151 ? -60.921 10.816 4.015 1.00 34.88 151 ASN A C 1
ATOM 1233 O O . ASN A 1 151 ? -61.011 9.964 3.130 1.00 34.88 151 ASN A O 1
ATOM 1237 N N . PRO A 1 152 ? -61.791 10.833 5.041 1.00 45.31 152 PRO A N 1
ATOM 1238 C CA . PRO A 1 152 ? -63.054 10.107 5.023 1.00 45.31 152 PRO A CA 1
ATOM 1239 C C . PRO A 1 152 ? -64.174 10.999 4.464 1.00 45.31 152 PRO A C 1
ATOM 1241 O O . PRO A 1 152 ? -64.434 12.088 4.975 1.00 45.31 152 PRO A O 1
ATOM 1244 N N . THR A 1 153 ? -64.920 10.544 3.457 1.00 32.94 153 THR A N 1
ATOM 1245 C CA . THR A 1 153 ? -66.231 11.140 3.138 1.00 32.94 153 THR A CA 1
ATOM 1246 C C . THR A 1 153 ? -67.187 10.074 2.622 1.00 32.94 153 THR A C 1
ATOM 1248 O O . THR A 1 153 ? -67.007 9.521 1.542 1.00 32.94 153 THR A O 1
ATOM 1251 N N . VAL A 1 154 ? -68.220 9.797 3.416 1.00 39.03 154 VAL A N 1
ATOM 1252 C CA . VAL A 1 154 ? -69.360 8.962 3.029 1.00 39.03 154 VAL A CA 1
ATOM 1253 C C . VAL A 1 154 ? -70.421 9.859 2.405 1.00 39.03 154 VAL A C 1
ATOM 1255 O O . VAL A 1 154 ? -70.862 10.804 3.056 1.00 39.03 154 VAL A O 1
ATOM 1258 N N . GLN A 1 155 ? -70.908 9.515 1.213 1.00 34.03 155 GLN A N 1
ATOM 1259 C CA . GLN A 1 155 ? -72.308 9.756 0.857 1.00 34.03 155 GLN A CA 1
ATOM 1260 C C . GLN A 1 155 ? -72.798 8.724 -0.164 1.00 34.03 155 GLN A C 1
ATOM 1262 O O . GLN A 1 155 ? -72.062 8.299 -1.050 1.00 34.03 155 GLN A O 1
ATOM 1267 N N . GLN A 1 156 ? -74.028 8.265 0.052 1.00 33.91 156 GLN A N 1
ATOM 1268 C CA . GLN A 1 156 ? -74.646 7.108 -0.595 1.00 33.91 156 GLN A CA 1
ATOM 1269 C C . GLN A 1 156 ? -75.449 7.524 -1.832 1.00 33.91 156 GLN A C 1
ATOM 1271 O O . GLN A 1 156 ? -76.021 8.611 -1.838 1.00 33.91 156 GLN A O 1
ATOM 1276 N N . VAL A 1 157 ? -75.611 6.605 -2.788 1.00 30.38 157 VAL A N 1
ATOM 1277 C CA . VAL A 1 157 ? -76.892 6.385 -3.487 1.00 30.38 157 VAL A CA 1
ATOM 1278 C C . VAL A 1 157 ? -77.064 4.891 -3.781 1.00 30.38 157 VAL A C 1
ATOM 1280 O O . VAL A 1 157 ? -76.092 4.183 -4.042 1.00 30.38 157 VAL A O 1
ATOM 1283 N N . ASP A 1 158 ? -78.303 4.422 -3.670 1.00 27.92 158 ASP A N 1
ATOM 1284 C CA . ASP A 1 158 ? -78.698 3.012 -3.628 1.00 27.92 158 ASP A CA 1
ATOM 1285 C C . ASP A 1 158 ? -78.770 2.313 -4.996 1.00 27.92 158 ASP A C 1
ATOM 1287 O O . ASP A 1 158 ? -79.137 2.930 -5.994 1.00 27.92 158 ASP A O 1
ATOM 1291 N N . ALA A 1 159 ? -78.583 0.987 -5.001 1.00 30.23 159 ALA A N 1
ATOM 1292 C CA . ALA A 1 159 ? -79.539 0.022 -5.572 1.00 30.23 159 ALA A CA 1
ATOM 1293 C C . ALA A 1 159 ? -79.168 -1.420 -5.161 1.00 30.23 159 ALA A C 1
ATOM 1295 O O . ALA A 1 159 ? -78.002 -1.728 -4.926 1.00 30.23 159 ALA A O 1
ATOM 1296 N N . GLN A 1 160 ? -80.165 -2.301 -5.041 1.00 30.34 160 GLN A N 1
ATOM 1297 C CA . GLN A 1 160 ? -80.028 -3.661 -4.498 1.00 30.34 160 GLN A CA 1
ATOM 1298 C C . GLN A 1 160 ? -80.059 -4.758 -5.584 1.00 30.34 160 GLN A C 1
ATOM 1300 O O . GLN A 1 160 ? -80.634 -4.548 -6.649 1.00 30.34 160 GLN A O 1
ATOM 1305 N N . ALA A 1 161 ? -79.599 -5.953 -5.181 1.00 28.56 161 ALA A N 1
ATOM 1306 C CA . ALA A 1 161 ? -79.927 -7.302 -5.682 1.00 28.56 161 ALA A CA 1
ATOM 1307 C C . ALA A 1 161 ? -78.969 -8.012 -6.673 1.00 28.56 161 ALA A C 1
ATOM 1309 O O . ALA A 1 161 ? -78.602 -7.505 -7.726 1.00 28.56 161 ALA A O 1
ATOM 1310 N N . GLU A 1 162 ? -78.673 -9.265 -6.309 1.00 31.58 162 GLU A N 1
ATOM 1311 C CA . GLU A 1 162 ? -78.087 -10.379 -7.077 1.00 31.58 162 GLU A CA 1
ATOM 1312 C C . GLU A 1 162 ? -79.071 -11.579 -7.011 1.00 31.58 162 GLU A C 1
ATOM 1314 O O . GLU A 1 162 ? -79.950 -11.546 -6.137 1.00 31.58 162 GLU A O 1
ATOM 1319 N N . PRO A 1 163 ? -78.902 -12.698 -7.761 1.00 54.78 163 PRO A N 1
ATOM 1320 C CA . PRO A 1 163 ? -78.167 -12.967 -9.017 1.00 54.78 163 PRO A CA 1
ATOM 1321 C C . PRO A 1 163 ? -79.216 -13.496 -10.066 1.00 54.78 163 PRO A C 1
ATOM 1323 O O . PRO A 1 163 ? -80.270 -12.858 -10.121 1.00 54.78 163 PRO A O 1
ATOM 1326 N N . PRO A 1 164 ? -79.116 -14.620 -10.838 1.00 48.25 164 PRO A N 1
ATOM 1327 C CA . PRO A 1 164 ? -77.989 -15.434 -11.346 1.00 48.25 164 PRO A CA 1
ATOM 1328 C C . PRO A 1 164 ? -78.072 -15.879 -12.846 1.00 48.25 164 PRO A C 1
ATOM 1330 O O . PRO A 1 164 ? -79.061 -15.656 -13.536 1.00 48.25 164 PRO A O 1
ATOM 1333 N N . ASP A 1 165 ? -77.042 -16.642 -13.250 1.00 34.97 165 ASP A N 1
ATOM 1334 C CA . ASP A 1 165 ? -77.095 -17.935 -13.988 1.00 34.97 165 ASP A CA 1
ATOM 1335 C C . ASP A 1 165 ? -76.704 -18.090 -15.489 1.00 34.97 165 ASP A C 1
ATOM 1337 O O . ASP A 1 165 ? -76.951 -17.238 -16.336 1.00 34.97 165 ASP A O 1
ATOM 1341 N N . GLU A 1 166 ? -76.124 -19.279 -15.740 1.00 32.38 166 GLU A N 1
ATOM 1342 C CA . GLU A 1 166 ? -75.881 -20.098 -16.957 1.00 32.38 166 GLU A CA 1
ATOM 1343 C C . GLU A 1 166 ? -74.996 -19.674 -18.171 1.00 32.38 166 GLU A C 1
ATOM 1345 O O . GLU A 1 166 ? -75.158 -18.635 -18.804 1.00 32.38 166 GLU A O 1
ATOM 1350 N N . GLY A 1 167 ? -74.158 -20.647 -18.605 1.00 32.50 167 GLY A N 1
ATOM 1351 C CA . GLY A 1 167 ? -73.533 -20.788 -19.946 1.00 32.50 167 GLY A CA 1
ATOM 1352 C C . GLY A 1 167 ? -72.075 -20.294 -20.072 1.00 32.50 167 GLY A C 1
ATOM 1353 O O . GLY A 1 167 ? -71.768 -19.193 -19.641 1.00 32.50 167 GLY A O 1
ATOM 1354 N N . GLN A 1 168 ? -71.095 -20.989 -20.681 1.00 37.62 168 GLN A N 1
ATOM 1355 C CA . GLN A 1 168 ? -71.054 -22.199 -21.535 1.00 37.62 168 GLN A CA 1
ATOM 1356 C C . GLN A 1 168 ? -69.568 -22.690 -21.593 1.00 37.62 168 GLN A C 1
ATOM 1358 O O . GLN A 1 168 ? -68.693 -21.883 -21.877 1.00 37.62 168 GLN A O 1
ATOM 1363 N N . LEU A 1 169 ? -69.176 -23.864 -21.067 1.00 33.50 169 LEU A N 1
ATOM 1364 C CA . LEU A 1 169 ? -69.125 -25.230 -21.650 1.00 33.50 169 LEU A CA 1
ATOM 1365 C C . LEU A 1 169 ? -67.880 -25.578 -22.536 1.00 33.50 169 LEU A C 1
ATOM 1367 O O . LEU A 1 169 ? -67.671 -24.947 -23.564 1.00 33.50 169 LEU A O 1
ATOM 1371 N N . ILE A 1 170 ? -67.195 -26.685 -22.162 1.00 39.06 170 ILE A N 1
ATOM 1372 C CA . ILE A 1 170 ? -66.227 -27.580 -22.881 1.00 39.06 170 ILE A CA 1
ATOM 1373 C C . ILE A 1 170 ? -64.861 -27.034 -23.400 1.00 39.06 170 ILE A C 1
ATOM 1375 O O . ILE A 1 170 ? -64.737 -25.867 -23.742 1.00 39.06 170 ILE A O 1
ATOM 1379 N N . ASP A 1 171 ? -63.772 -27.829 -23.469 1.00 31.70 171 ASP A N 1
ATOM 1380 C CA . ASP A 1 171 ? -63.663 -29.304 -23.329 1.00 31.70 171 ASP A CA 1
ATOM 1381 C C . ASP A 1 171 ? -62.388 -29.830 -22.618 1.00 31.70 171 ASP A C 1
ATOM 1383 O O . ASP A 1 171 ? -61.386 -29.125 -22.485 1.00 31.70 171 ASP A O 1
ATOM 1387 N N . LEU A 1 172 ? -62.436 -31.102 -22.199 1.00 37.50 172 LEU A N 1
ATOM 1388 C CA . LEU A 1 172 ? -61.378 -31.885 -21.537 1.00 37.50 172 LEU A CA 1
ATOM 1389 C C . LEU A 1 172 ? -60.890 -33.048 -22.425 1.00 37.50 172 LEU A C 1
ATOM 1391 O O . LEU A 1 172 ? -61.690 -33.696 -23.089 1.00 37.50 172 LEU A O 1
ATOM 1395 N N . ALA A 1 173 ? -59.598 -33.382 -22.338 1.00 36.50 173 ALA A N 1
ATOM 1396 C CA . ALA A 1 173 ? -59.040 -34.720 -22.609 1.00 36.50 173 ALA A CA 1
ATOM 1397 C C . ALA A 1 173 ? -57.654 -34.798 -21.927 1.00 36.50 173 ALA A C 1
ATOM 1399 O O . ALA A 1 173 ? -56.775 -33.992 -22.219 1.00 36.50 173 ALA A O 1
ATOM 1400 N N . ASP A 1 174 ? -57.511 -35.541 -20.827 1.00 34.53 174 ASP A N 1
ATOM 1401 C CA . ASP A 1 174 ? -57.064 -36.950 -20.780 1.00 34.53 174 ASP A CA 1
ATOM 1402 C C . ASP A 1 174 ? -55.583 -37.153 -21.186 1.00 34.53 174 ASP A C 1
ATOM 1404 O O . ASP A 1 174 ? -55.157 -36.737 -22.255 1.00 34.53 174 ASP A O 1
ATOM 1408 N N . GLY A 1 175 ? -54.717 -37.840 -20.430 1.00 29.38 175 GLY A N 1
ATOM 1409 C CA . GLY A 1 175 ? -54.884 -38.482 -19.125 1.00 29.38 175 GLY A CA 1
ATOM 1410 C C . GLY A 1 175 ? -53.887 -39.639 -18.906 1.00 29.38 175 GLY A C 1
ATOM 1411 O O . GLY A 1 175 ? -53.456 -40.292 -19.851 1.00 29.38 175 GLY A O 1
ATOM 1412 N N . ASN A 1 176 ? -53.633 -39.961 -17.630 1.00 30.69 176 ASN A N 1
ATOM 1413 C CA . ASN A 1 176 ? -53.305 -41.306 -17.113 1.00 30.69 176 ASN A CA 1
ATOM 1414 C C . ASN A 1 176 ? -51.837 -41.848 -17.040 1.00 30.69 176 ASN A C 1
ATOM 1416 O O . ASN A 1 176 ? -51.275 -42.372 -17.997 1.00 30.69 176 ASN A O 1
ATOM 1420 N N . THR A 1 177 ? -51.390 -42.031 -15.783 1.00 28.36 177 THR A N 1
ATOM 1421 C CA . THR A 1 177 ? -50.684 -43.212 -15.191 1.00 28.36 177 THR A CA 1
ATOM 1422 C C . THR A 1 177 ? -49.168 -43.501 -15.269 1.00 28.36 177 THR A C 1
ATOM 1424 O O . THR A 1 177 ? -48.559 -43.509 -16.329 1.00 28.36 177 THR A O 1
ATOM 1427 N N . ARG A 1 178 ? -48.709 -44.046 -14.113 1.00 30.80 178 ARG A N 1
ATOM 1428 C CA . ARG A 1 178 ? -47.533 -44.909 -13.799 1.00 30.80 178 ARG A CA 1
ATOM 1429 C C . ARG A 1 178 ? -46.187 -44.170 -13.657 1.00 30.80 178 ARG A C 1
ATOM 1431 O O . ARG A 1 178 ? -45.710 -43.601 -14.622 1.00 30.80 178 ARG A O 1
ATOM 1438 N N . ALA A 1 179 ? -45.559 -44.017 -12.481 1.00 28.11 179 ALA A N 1
ATOM 1439 C CA . ALA A 1 179 ? -45.267 -44.894 -11.321 1.00 28.11 179 ALA A CA 1
ATOM 1440 C C . ALA A 1 179 ? -44.053 -45.832 -11.501 1.00 28.11 179 ALA A C 1
ATOM 1442 O O . ALA A 1 179 ? -44.165 -46.818 -12.221 1.00 28.11 179 ALA A O 1
ATOM 1443 N N . CYS A 1 180 ? -42.949 -45.537 -10.790 1.00 25.36 180 CYS A N 1
ATOM 1444 C CA . CYS A 1 180 ? -42.039 -46.487 -10.113 1.00 25.36 180 CYS A CA 1
ATOM 1445 C C . CYS A 1 180 ? -40.870 -45.741 -9.423 1.00 25.36 180 CYS A C 1
ATOM 1447 O O . CYS A 1 180 ? -40.182 -44.960 -10.072 1.00 25.36 180 CYS A O 1
ATOM 1449 N N . GLY A 1 181 ? -40.627 -46.009 -8.135 1.00 26.70 181 GLY A N 1
ATOM 1450 C CA . GLY A 1 181 ? -39.288 -45.903 -7.518 1.00 26.70 181 GLY A CA 1
ATOM 1451 C C . GLY A 1 181 ? -38.655 -47.306 -7.442 1.00 26.70 181 GLY A C 1
ATOM 1452 O O . GLY A 1 181 ? -39.101 -48.170 -8.207 1.00 26.70 181 GLY A O 1
ATOM 1453 N N . PRO A 1 182 ? -37.743 -47.606 -6.492 1.00 51.56 182 PRO 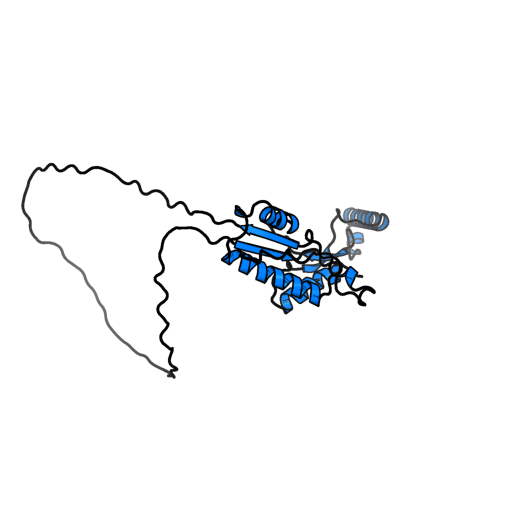A N 1
ATOM 1454 C CA . PRO A 1 182 ? -37.073 -46.732 -5.512 1.00 51.56 182 PRO A CA 1
ATOM 1455 C C . PRO A 1 182 ? -35.526 -46.897 -5.532 1.00 51.56 182 PRO A C 1
ATOM 1457 O O . PRO A 1 182 ? -35.002 -47.619 -6.370 1.00 51.56 182 PRO A O 1
ATOM 1460 N N . GLU A 1 183 ? -34.799 -46.260 -4.604 1.00 32.34 183 GLU A N 1
ATOM 1461 C CA . GLU A 1 183 ? -33.985 -46.970 -3.586 1.00 32.34 183 GLU A CA 1
ATOM 1462 C C . GLU A 1 183 ? -33.359 -45.991 -2.571 1.00 32.34 183 GLU A C 1
ATOM 1464 O O . GLU A 1 183 ? -32.882 -44.912 -2.922 1.00 32.34 183 GLU A O 1
ATOM 1469 N N . GLU A 1 184 ? -33.413 -46.367 -1.291 1.00 31.06 184 GLU A N 1
ATOM 1470 C CA . GLU A 1 184 ? -32.914 -45.608 -0.137 1.00 31.06 184 GLU A CA 1
ATOM 1471 C C . GLU A 1 184 ? -31.562 -46.157 0.336 1.00 31.06 184 GLU A C 1
ATOM 1473 O O . GLU A 1 184 ? -31.338 -47.363 0.268 1.00 31.06 184 GLU A O 1
ATOM 1478 N N . LEU A 1 185 ? -30.741 -45.316 0.976 1.00 32.75 185 LEU A N 1
ATOM 1479 C CA . LEU A 1 185 ? -29.918 -45.758 2.108 1.00 32.75 185 LEU A CA 1
ATOM 1480 C C . LEU A 1 185 ? -29.947 -44.710 3.238 1.00 32.75 185 LEU A C 1
ATOM 1482 O O . LEU A 1 185 ? -29.306 -43.663 3.173 1.00 32.75 185 LEU A O 1
ATOM 1486 N N . VAL A 1 186 ? -30.741 -45.058 4.251 1.00 34.66 186 VAL A N 1
ATOM 1487 C CA . VAL A 1 186 ? -30.758 -44.621 5.662 1.00 34.66 186 VAL A CA 1
ATOM 1488 C C . VAL A 1 186 ? -29.366 -44.573 6.320 1.00 34.66 186 VAL A C 1
ATOM 1490 O O . VAL A 1 186 ? -28.439 -45.207 5.823 1.00 34.66 186 VAL A O 1
ATOM 1493 N N . ASP A 1 187 ? -29.136 -44.001 7.506 1.00 30.75 187 ASP A N 1
ATOM 1494 C CA . ASP A 1 187 ? -29.740 -42.958 8.375 1.00 30.75 187 ASP A CA 1
ATOM 1495 C C . ASP A 1 187 ? -28.816 -42.924 9.626 1.00 30.75 187 ASP A C 1
ATOM 1497 O O . ASP A 1 187 ? -28.174 -43.934 9.901 1.00 30.75 187 ASP A O 1
ATOM 1501 N N . GLU A 1 188 ? -28.722 -41.821 10.375 1.00 31.67 188 GLU A N 1
ATOM 1502 C CA . GLU A 1 188 ? -28.600 -41.860 11.849 1.00 31.67 188 GLU A CA 1
ATOM 1503 C C . GLU A 1 188 ? -28.568 -40.457 12.478 1.00 31.67 188 GLU A C 1
ATOM 1505 O O . GLU A 1 188 ? -27.887 -39.527 12.041 1.00 31.67 188 GLU A O 1
ATOM 1510 N N . GLN A 1 189 ? -29.320 -40.326 13.568 1.00 32.81 189 GLN A N 1
ATOM 1511 C CA . GLN A 1 189 ? -29.589 -39.072 14.258 1.00 32.81 189 GLN A CA 1
ATOM 1512 C C . GLN A 1 189 ? -28.577 -38.820 15.384 1.00 32.81 189 GLN A C 1
ATOM 1514 O O . GLN A 1 189 ? -28.265 -39.717 16.168 1.00 32.81 189 GLN A O 1
ATOM 1519 N N . HIS A 1 190 ? -28.186 -37.558 15.583 1.00 33.19 190 HIS A N 1
ATOM 1520 C CA . HIS A 1 190 ? -27.808 -37.080 16.915 1.00 33.19 190 HIS A CA 1
ATOM 1521 C C . HIS A 1 190 ? -28.423 -35.713 17.209 1.00 33.19 190 HIS A C 1
ATOM 1523 O O . HIS A 1 190 ? -28.549 -34.851 16.340 1.00 33.19 190 HIS A O 1
ATOM 1529 N N . GLN A 1 191 ? -28.904 -35.567 18.441 1.00 33.03 191 GLN A N 1
ATOM 1530 C CA . GLN A 1 191 ? -29.948 -34.607 18.788 1.00 33.03 191 GLN A CA 1
ATOM 1531 C C . GLN A 1 191 ? -29.392 -33.191 18.994 1.00 33.03 191 GLN A C 1
ATOM 1533 O O . GLN A 1 191 ? -28.415 -32.978 19.710 1.00 33.03 191 GLN A O 1
ATOM 1538 N N . ARG A 1 192 ? -30.061 -32.207 18.384 1.00 31.88 192 ARG A N 1
ATOM 1539 C CA . ARG A 1 192 ? -29.815 -30.773 18.587 1.00 31.88 192 ARG A CA 1
ATOM 1540 C C . ARG A 1 192 ? -30.410 -30.351 19.947 1.00 31.88 192 ARG A C 1
ATOM 1542 O O . ARG A 1 192 ? -31.610 -30.556 20.131 1.00 31.88 192 ARG A O 1
ATOM 1549 N N . PRO A 1 193 ? -29.647 -29.743 20.877 1.00 41.38 193 PRO A N 1
ATOM 1550 C CA . PRO A 1 193 ? -30.232 -29.148 22.078 1.00 41.38 193 PRO A CA 1
ATOM 1551 C C . PRO A 1 193 ? -31.112 -27.942 21.695 1.00 41.38 193 PRO A C 1
ATOM 1553 O O . PRO A 1 193 ? -30.805 -27.259 20.712 1.00 41.38 193 PRO A O 1
ATOM 1556 N N . PRO A 1 194 ? -32.209 -27.667 22.425 1.00 40.12 194 PRO A N 1
ATOM 1557 C CA . PRO A 1 194 ? -33.085 -26.546 22.109 1.00 40.12 194 PRO A CA 1
ATOM 1558 C C . PRO A 1 194 ? -32.331 -25.226 22.289 1.00 40.12 194 PRO A C 1
ATOM 1560 O O . PRO A 1 194 ? -31.685 -25.010 23.312 1.00 40.12 194 PRO A O 1
ATOM 1563 N N . ALA A 1 195 ? -32.411 -24.354 21.283 1.00 41.62 195 ALA A N 1
ATOM 1564 C CA . ALA A 1 195 ? -31.848 -23.016 21.371 1.00 41.62 195 ALA A CA 1
ATOM 1565 C C . ALA A 1 195 ? -32.585 -22.208 22.448 1.00 41.62 195 ALA A C 1
ATOM 1567 O O . ALA A 1 195 ? -33.817 -22.236 22.515 1.00 41.62 195 ALA A O 1
ATOM 1568 N N . GLU A 1 196 ? -31.830 -21.480 23.270 1.00 41.88 196 GLU A N 1
ATOM 1569 C CA . GLU A 1 196 ? -32.393 -20.465 24.157 1.00 41.88 196 GLU A CA 1
ATOM 1570 C C . GLU A 1 196 ? -33.133 -19.412 23.312 1.00 41.88 196 GLU A C 1
ATOM 1572 O O . GLU A 1 196 ? -32.654 -19.058 22.228 1.00 41.88 196 GLU A O 1
ATOM 1577 N N . PRO A 1 197 ? -34.301 -18.911 23.754 1.00 42.84 197 PRO A N 1
ATOM 1578 C CA . PRO A 1 197 ? -35.009 -17.880 23.015 1.00 42.84 197 PRO A CA 1
ATOM 1579 C C . PRO A 1 197 ? -34.177 -16.596 23.023 1.00 42.84 197 PRO A C 1
ATOM 1581 O O . PRO A 1 197 ? -33.960 -15.995 24.077 1.00 42.84 197 PRO A O 1
ATOM 1584 N N . ALA A 1 198 ? -33.730 -16.173 21.840 1.00 46.06 198 ALA A N 1
ATOM 1585 C CA . ALA A 1 198 ? -33.147 -14.852 21.656 1.00 46.06 198 ALA A CA 1
ATOM 1586 C C . ALA A 1 198 ? -34.123 -13.785 22.196 1.00 46.06 198 ALA A C 1
ATOM 1588 O O . ALA A 1 198 ? -35.337 -13.917 21.990 1.00 46.06 198 ALA A O 1
ATOM 1589 N N . PRO A 1 199 ? -33.637 -12.744 22.901 1.00 42.91 199 PRO A N 1
ATOM 1590 C CA . PRO A 1 199 ? -34.498 -11.643 23.305 1.00 42.91 199 PRO A CA 1
ATOM 1591 C C . PRO A 1 199 ? -35.092 -11.020 22.043 1.00 42.91 199 PRO A C 1
ATOM 1593 O O . PRO A 1 199 ? -34.365 -10.807 21.075 1.00 42.91 199 PRO A O 1
ATOM 1596 N N . ALA A 1 200 ? -36.408 -10.787 22.061 1.00 42.19 200 ALA A N 1
ATOM 1597 C CA . ALA A 1 200 ? -37.182 -10.395 20.887 1.00 42.19 200 ALA A CA 1
ATOM 1598 C C . ALA A 1 200 ? -36.466 -9.315 20.066 1.00 42.19 200 ALA A C 1
ATOM 1600 O O . ALA A 1 200 ? -36.148 -8.248 20.596 1.00 42.19 200 ALA A O 1
ATOM 1601 N N . GLU A 1 201 ? -36.219 -9.607 18.787 1.00 46.53 201 GLU A N 1
ATOM 1602 C CA . GLU A 1 201 ? -35.652 -8.643 17.853 1.00 46.53 201 GLU A CA 1
ATOM 1603 C C . GLU A 1 201 ? -36.643 -7.493 17.699 1.00 46.53 201 GLU A C 1
ATOM 1605 O O . GLU A 1 201 ? -37.714 -7.610 17.105 1.00 46.53 201 GLU A O 1
ATOM 1610 N N . VAL A 1 202 ? -36.295 -6.379 18.331 1.00 42.94 202 VAL A N 1
ATOM 1611 C CA . VAL A 1 202 ? -37.023 -5.130 18.218 1.00 42.94 202 VAL A CA 1
ATOM 1612 C C . VAL A 1 202 ? -36.615 -4.509 16.882 1.00 42.94 202 VAL A C 1
ATOM 1614 O O . VAL A 1 202 ? -35.615 -3.797 16.805 1.00 42.94 202 VAL A O 1
ATOM 1617 N N . GLU A 1 203 ? -37.378 -4.818 15.829 1.00 49.34 203 GLU A N 1
ATOM 1618 C CA . GLU A 1 203 ? -37.287 -4.174 14.512 1.00 49.34 203 GLU A CA 1
ATOM 1619 C C . GLU A 1 203 ? -37.641 -2.679 14.623 1.00 49.34 203 GLU A C 1
ATOM 1621 O O . GLU A 1 203 ? -38.767 -2.260 14.359 1.00 49.34 203 GLU A O 1
ATOM 1626 N N . TRP A 1 204 ? -36.670 -1.851 15.013 1.00 48.78 204 TRP A N 1
ATOM 1627 C CA . TRP A 1 204 ? -36.741 -0.402 14.836 1.00 48.78 204 TRP A CA 1
ATOM 1628 C C . TRP A 1 204 ? -35.464 0.126 14.171 1.00 48.78 204 TRP A C 1
ATOM 1630 O O . TRP A 1 204 ? -34.374 0.021 14.731 1.00 48.78 204 TRP A O 1
ATOM 1640 N N . ALA A 1 205 ? -35.683 0.806 13.040 1.00 54.03 205 ALA A N 1
ATOM 1641 C CA . ALA A 1 205 ? -34.771 1.641 12.253 1.00 54.03 205 ALA A CA 1
ATOM 1642 C C . ALA A 1 205 ? -33.866 0.945 11.210 1.00 54.03 205 ALA A C 1
ATOM 1644 O O . ALA A 1 205 ? -32.941 0.202 11.531 1.00 54.03 205 ALA A O 1
ATOM 1645 N N . ASP A 1 206 ? -34.090 1.322 9.945 1.00 63.28 206 ASP A N 1
ATOM 1646 C CA . ASP A 1 206 ? -33.332 0.976 8.734 1.00 63.28 206 ASP A CA 1
ATOM 1647 C C . ASP A 1 206 ? -31.928 1.623 8.694 1.00 63.28 206 ASP A C 1
ATOM 1649 O O . ASP A 1 206 ? -31.598 2.422 7.811 1.00 63.28 206 ASP A O 1
ATOM 1653 N N . VAL A 1 207 ? -31.094 1.315 9.689 1.00 64.81 207 VAL A N 1
ATOM 1654 C CA . VAL A 1 207 ? -29.755 1.896 9.865 1.00 64.81 207 VAL A CA 1
ATOM 1655 C C . VAL A 1 207 ? -28.692 0.821 9.681 1.00 64.81 207 VAL A C 1
ATOM 1657 O O . VAL A 1 207 ? -28.645 -0.170 10.411 1.00 64.81 207 VAL A O 1
ATOM 1660 N N . THR A 1 208 ? -27.803 1.019 8.709 1.00 79.88 208 THR A N 1
ATOM 1661 C CA . THR A 1 208 ? -26.702 0.082 8.457 1.00 79.88 208 THR A CA 1
ATOM 1662 C C . THR A 1 208 ? -25.647 0.155 9.566 1.00 79.88 208 THR A C 1
ATOM 1664 O O . THR A 1 208 ? -25.279 1.233 10.027 1.00 79.88 208 THR A O 1
ATOM 1667 N N . VAL A 1 209 ? -25.120 -0.993 10.007 1.00 83.56 209 VAL A N 1
ATOM 1668 C CA . VAL A 1 209 ? -23.997 -1.011 10.964 1.00 83.56 209 VAL A CA 1
ATOM 1669 C C . VAL A 1 209 ? -22.745 -0.445 10.270 1.00 83.56 209 VAL A C 1
ATOM 1671 O O . VAL A 1 209 ? -22.395 -0.935 9.191 1.00 83.56 209 VAL A O 1
ATOM 1674 N N . PRO A 1 210 ? -22.048 0.551 10.856 1.00 91.75 210 PRO A N 1
ATOM 1675 C CA . PRO A 1 210 ? -20.876 1.154 10.232 1.00 91.75 210 PRO A CA 1
ATOM 1676 C C . PRO A 1 210 ? -19.724 0.152 10.159 1.00 91.75 210 PRO A C 1
ATOM 1678 O O . PRO A 1 210 ? -19.497 -0.633 11.086 1.00 91.75 210 PRO A O 1
ATOM 1681 N N . ARG A 1 211 ? -18.978 0.190 9.054 1.00 93.56 211 ARG A N 1
ATOM 1682 C CA . ARG A 1 211 ? -17.979 -0.826 8.696 1.00 93.56 211 ARG A CA 1
ATOM 1683 C C . ARG A 1 211 ? -16.573 -0.264 8.794 1.00 93.56 211 ARG A C 1
ATOM 1685 O O . ARG A 1 211 ? -16.303 0.848 8.343 1.00 93.56 211 ARG A O 1
ATOM 1692 N N . VAL A 1 212 ? -15.650 -1.063 9.319 1.00 96.38 212 VAL A N 1
ATOM 1693 C CA . VAL A 1 212 ? -14.228 -0.716 9.397 1.00 96.38 212 VAL A CA 1
ATOM 1694 C C . VAL A 1 212 ? -13.371 -1.778 8.715 1.00 96.38 212 VAL A C 1
ATOM 1696 O O . VAL A 1 212 ? -13.642 -2.974 8.781 1.00 96.38 212 VAL A O 1
ATOM 1699 N N . SER A 1 213 ? -12.327 -1.336 8.022 1.00 97.25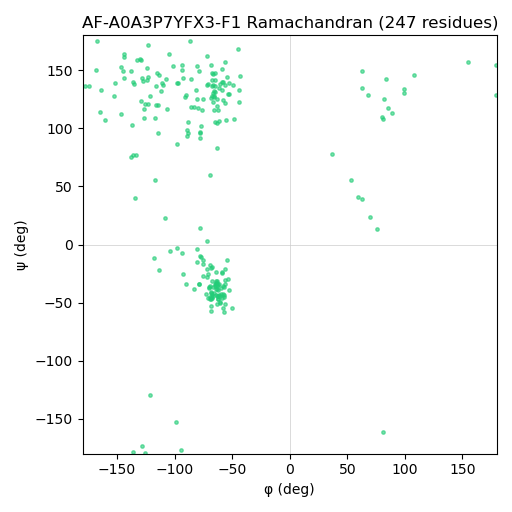 213 SER A N 1
ATOM 1700 C CA . SER A 1 213 ? -11.344 -2.205 7.377 1.00 97.25 213 SER A CA 1
ATOM 1701 C C . SER A 1 213 ? -9.959 -1.563 7.398 1.00 97.25 213 SER A C 1
ATOM 1703 O O . SER A 1 213 ? -9.824 -0.340 7.462 1.00 97.25 213 SER A O 1
ATOM 1705 N N . ILE A 1 214 ? -8.925 -2.402 7.380 1.00 97.75 214 ILE A N 1
ATOM 1706 C CA . ILE A 1 214 ? -7.521 -2.008 7.516 1.00 97.75 214 ILE A CA 1
ATOM 1707 C C . ILE A 1 214 ? -6.717 -2.585 6.351 1.00 97.75 214 ILE A C 1
ATOM 1709 O O . ILE A 1 214 ? -6.930 -3.736 5.972 1.00 97.75 214 ILE A O 1
ATOM 1713 N N . ALA A 1 215 ? -5.764 -1.805 5.834 1.00 98.25 215 ALA A N 1
ATOM 1714 C CA . ALA A 1 215 ? -4.784 -2.250 4.849 1.00 98.25 215 ALA A CA 1
ATOM 1715 C C . ALA A 1 215 ? -3.345 -1.973 5.325 1.00 98.25 215 ALA A C 1
ATOM 1717 O O . ALA A 1 215 ? -2.963 -0.824 5.550 1.00 98.25 215 ALA A O 1
ATOM 1718 N N . ALA A 1 216 ? -2.530 -3.021 5.443 1.00 97.69 216 ALA A N 1
ATOM 1719 C CA . ALA A 1 216 ? -1.107 -2.936 5.767 1.00 97.69 216 ALA A CA 1
ATOM 1720 C C . ALA A 1 216 ? -0.271 -2.796 4.480 1.00 97.69 216 ALA A C 1
ATOM 1722 O O . ALA A 1 216 ? 0.010 -3.777 3.783 1.00 97.69 216 ALA A O 1
ATOM 1723 N N . ILE A 1 217 ? 0.106 -1.559 4.158 1.00 96.56 217 ILE A N 1
ATOM 1724 C CA . ILE A 1 217 ? 0.956 -1.203 3.009 1.00 96.56 217 ILE A CA 1
ATOM 1725 C C . ILE A 1 217 ? 2.432 -1.100 3.432 1.00 96.56 217 ILE A C 1
ATOM 1727 O O . ILE A 1 217 ? 2.748 -1.434 4.569 1.00 96.56 217 ILE A O 1
ATOM 1731 N N . ASP A 1 218 ? 3.322 -0.720 2.511 1.00 95.94 218 ASP A N 1
ATOM 1732 C CA . ASP A 1 218 ? 4.767 -0.486 2.719 1.00 95.94 218 ASP A CA 1
ATOM 1733 C C . ASP A 1 218 ? 5.440 -1.453 3.717 1.00 95.94 218 ASP A C 1
ATOM 1735 O O . ASP A 1 218 ? 5.667 -1.169 4.895 1.00 95.94 218 ASP A O 1
ATOM 1739 N N . ASN A 1 219 ? 5.711 -2.667 3.240 1.00 95.81 219 ASN A N 1
ATOM 1740 C CA . ASN A 1 219 ? 6.369 -3.726 4.003 1.00 95.81 219 A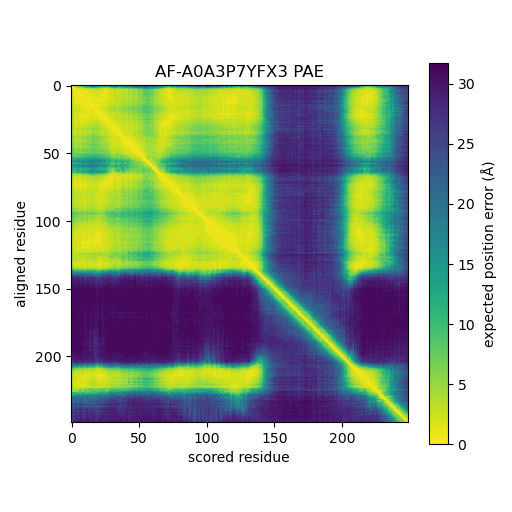SN A CA 1
ATOM 1741 C C . ASN A 1 219 ? 7.803 -3.963 3.491 1.00 95.81 219 ASN A C 1
ATOM 1743 O O . ASN A 1 219 ? 8.370 -5.050 3.657 1.00 95.81 219 ASN A O 1
ATOM 1747 N N . GLY A 1 220 ? 8.401 -2.966 2.829 1.00 94.25 220 GLY A N 1
ATOM 1748 C CA . GLY A 1 220 ? 9.709 -3.053 2.178 1.00 94.25 220 GLY A CA 1
ATOM 1749 C C . GLY A 1 220 ? 10.896 -3.223 3.134 1.00 94.25 220 GLY A C 1
ATOM 1750 O O . GLY A 1 220 ? 11.955 -3.696 2.703 1.00 94.25 220 GLY A O 1
ATOM 1751 N N . LEU A 1 221 ? 10.721 -2.885 4.416 1.00 92.94 221 LEU A N 1
ATOM 1752 C CA . LEU A 1 221 ? 11.745 -2.910 5.469 1.00 92.94 221 LEU A CA 1
ATOM 1753 C C . LEU A 1 221 ? 11.403 -3.903 6.600 1.00 92.94 221 LEU A C 1
ATOM 1755 O O . LEU A 1 221 ? 11.381 -3.558 7.782 1.00 92.94 221 LEU A O 1
ATOM 1759 N N . ALA A 1 222 ? 11.173 -5.166 6.228 1.00 91.75 222 ALA A N 1
ATOM 1760 C CA . ALA A 1 222 ? 10.953 -6.290 7.141 1.00 91.75 222 ALA A CA 1
ATOM 1761 C C . ALA A 1 222 ? 11.915 -7.470 6.862 1.00 91.75 222 ALA A C 1
ATOM 1763 O O . ALA A 1 222 ? 12.756 -7.411 5.966 1.00 91.75 222 ALA A O 1
ATOM 1764 N N . PHE A 1 223 ? 11.791 -8.552 7.641 1.00 93.56 223 PHE A N 1
ATOM 1765 C CA . PHE A 1 223 ? 12.609 -9.781 7.645 1.00 93.56 223 PHE A CA 1
ATOM 1766 C C . PHE A 1 223 ? 14.110 -9.617 8.001 1.00 93.56 223 PHE A C 1
ATOM 1768 O O . PHE A 1 223 ? 14.958 -10.242 7.353 1.00 93.56 223 PHE A O 1
ATOM 1775 N N . PRO A 1 224 ? 14.494 -8.763 8.975 1.00 91.31 224 PRO A N 1
ATOM 1776 C CA . PRO A 1 224 ? 15.884 -8.379 9.237 1.00 91.31 224 PRO A CA 1
ATOM 1777 C C . PRO A 1 224 ? 16.802 -9.575 9.536 1.00 91.31 224 PRO A C 1
ATOM 1779 O O . PRO A 1 224 ? 16.445 -10.498 10.261 1.00 91.31 224 PRO A O 1
ATOM 1782 N N . PHE A 1 225 ? 18.030 -9.533 9.002 1.00 85.25 225 PHE A N 1
ATOM 1783 C CA . PHE A 1 225 ? 19.010 -10.629 9.117 1.00 85.25 225 PHE A CA 1
ATOM 1784 C C . PHE A 1 225 ? 19.548 -10.848 10.544 1.00 85.25 225 PHE A C 1
ATOM 1786 O O . PHE A 1 225 ? 20.094 -11.907 10.846 1.00 85.25 225 PHE A O 1
ATOM 1793 N N . LYS A 1 226 ? 19.427 -9.829 11.399 1.00 84.50 226 LYS A N 1
ATOM 1794 C CA . LYS A 1 226 ? 19.680 -9.861 12.841 1.00 84.50 226 LYS A CA 1
ATOM 1795 C C . LYS A 1 226 ? 18.671 -8.948 13.531 1.00 84.50 226 LYS A C 1
ATOM 1797 O O . LYS A 1 226 ? 18.141 -8.034 12.902 1.00 84.50 226 LYS A O 1
ATOM 1802 N N . HIS A 1 227 ? 18.481 -9.115 14.831 1.00 77.62 227 HIS A N 1
ATOM 1803 C CA . HIS A 1 227 ? 17.826 -8.090 15.640 1.00 77.62 227 HIS A CA 1
ATOM 1804 C C . HIS A 1 227 ? 18.716 -6.824 15.719 1.00 77.62 227 HIS A C 1
ATOM 1806 O O . HIS A 1 227 ? 19.908 -6.958 16.001 1.00 77.62 227 HIS A O 1
ATOM 1812 N N . PRO A 1 228 ? 18.180 -5.613 15.458 1.00 72.31 228 PRO A N 1
ATOM 1813 C CA . PRO A 1 228 ? 18.736 -4.347 15.912 1.00 72.31 228 PRO A CA 1
ATOM 1814 C C . PRO A 1 228 ? 19.222 -4.342 17.358 1.00 72.31 228 PRO A C 1
ATOM 1816 O O . PRO A 1 228 ? 18.644 -4.984 18.236 1.00 72.31 228 PRO A O 1
ATOM 1819 N N . ASP A 1 229 ? 20.294 -3.582 17.562 1.00 66.62 229 ASP A N 1
ATOM 1820 C CA . ASP A 1 229 ? 21.176 -3.680 18.727 1.00 66.62 229 ASP A CA 1
ATOM 1821 C C . ASP A 1 229 ? 20.580 -3.064 20.013 1.00 66.62 229 ASP A C 1
ATOM 1823 O O . ASP A 1 229 ? 21.064 -3.342 21.107 1.00 66.62 229 ASP A O 1
ATOM 1827 N N . GLU A 1 230 ? 19.490 -2.291 19.907 1.00 73.25 230 GLU A N 1
ATOM 1828 C CA . GLU A 1 230 ? 18.747 -1.731 21.044 1.00 73.25 230 GLU A CA 1
ATOM 1829 C C . GLU A 1 230 ? 17.244 -2.022 20.965 1.00 73.25 230 GLU A C 1
ATOM 1831 O O . GLU A 1 230 ? 16.631 -1.943 19.901 1.00 73.25 230 GLU A O 1
ATOM 1836 N N . TRP A 1 231 ? 16.607 -2.277 22.115 1.00 60.34 231 TRP A N 1
ATOM 1837 C CA . TRP A 1 231 ? 15.174 -2.596 22.185 1.00 60.34 231 TRP A CA 1
ATOM 1838 C C . TRP A 1 231 ? 14.245 -1.396 21.903 1.00 60.34 231 TRP A C 1
ATOM 1840 O O . TRP A 1 231 ? 13.092 -1.599 21.524 1.00 60.34 231 TRP A O 1
ATOM 1850 N N . ARG A 1 232 ? 14.729 -0.153 22.042 1.00 55.00 232 ARG A N 1
ATOM 1851 C CA . ARG A 1 232 ? 13.932 1.063 21.783 1.00 55.00 232 ARG A CA 1
ATOM 1852 C C . ARG A 1 232 ? 13.817 1.441 20.306 1.00 55.00 232 ARG A C 1
ATOM 1854 O O . ARG A 1 232 ? 12.908 2.183 19.961 1.00 55.00 232 ARG A O 1
ATOM 1861 N N . ALA A 1 233 ? 14.644 0.869 19.432 1.00 56.31 233 ALA A N 1
ATOM 1862 C CA . ALA A 1 233 ? 14.538 1.051 17.982 1.00 56.31 233 ALA A CA 1
ATOM 1863 C C . ALA A 1 233 ? 13.324 0.331 17.344 1.00 56.31 233 ALA A C 1
ATOM 1865 O O . ALA A 1 233 ? 13.192 0.323 16.126 1.00 56.31 233 ALA A O 1
ATOM 1866 N N . TRP A 1 234 ? 12.466 -0.314 18.146 1.00 51.25 234 TRP A N 1
ATOM 1867 C CA . TRP A 1 234 ? 11.440 -1.254 17.672 1.00 51.25 234 TRP A CA 1
ATOM 1868 C C . TRP A 1 234 ? 9.988 -0.860 17.961 1.00 51.25 234 TRP A C 1
ATOM 1870 O O . TRP A 1 234 ? 9.084 -1.529 17.470 1.00 51.25 234 TRP A O 1
ATOM 1880 N N . LEU A 1 235 ? 9.747 0.153 18.796 1.00 50.28 235 LEU A N 1
ATOM 1881 C CA . LEU A 1 235 ? 8.401 0.581 19.195 1.00 50.28 235 LEU A CA 1
ATOM 1882 C C . LEU A 1 235 ? 8.314 2.117 19.193 1.00 50.28 235 LEU A C 1
ATOM 1884 O O . LEU A 1 235 ? 8.345 2.731 20.260 1.00 50.28 235 LEU A O 1
ATOM 1888 N N . PRO A 1 236 ? 8.232 2.753 18.007 1.00 47.47 236 PRO A N 1
ATOM 1889 C CA . PRO A 1 236 ? 7.996 4.193 17.894 1.00 47.47 236 PRO A CA 1
ATOM 1890 C C . PRO A 1 236 ? 6.534 4.577 18.178 1.00 47.47 236 PRO A C 1
ATOM 1892 O O . PRO A 1 236 ? 6.250 5.745 18.425 1.00 47.47 236 PRO A O 1
ATOM 1895 N N . ILE A 1 237 ? 5.609 3.610 18.155 1.00 51.03 237 ILE A N 1
ATOM 1896 C CA . ILE A 1 237 ? 4.194 3.826 18.466 1.00 51.03 237 ILE A CA 1
ATOM 1897 C C . ILE A 1 237 ? 4.043 3.952 19.993 1.00 51.03 237 ILE A C 1
ATOM 1899 O O . ILE A 1 237 ? 4.299 2.970 20.700 1.00 51.03 237 ILE A O 1
ATOM 1903 N N . PRO A 1 238 ? 3.616 5.110 20.535 1.00 48.53 238 PRO A N 1
ATOM 1904 C CA . PRO A 1 238 ? 3.212 5.181 21.929 1.00 48.53 238 PRO A CA 1
ATOM 1905 C C . PRO A 1 238 ? 1.986 4.285 22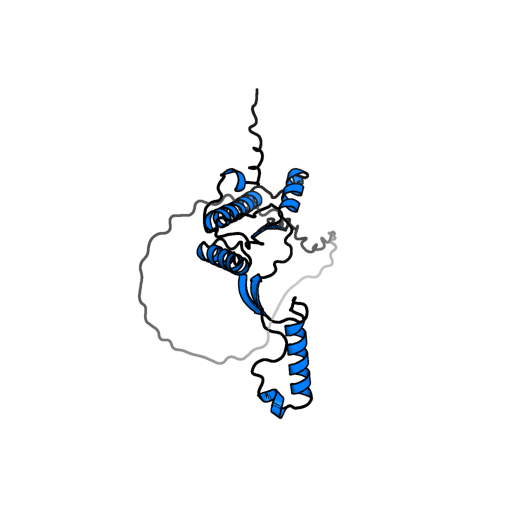.124 1.00 48.53 238 PRO A C 1
ATOM 1907 O O . PRO A 1 238 ? 0.983 4.430 21.427 1.00 48.53 238 PRO A O 1
ATOM 1910 N N . LEU A 1 239 ? 2.072 3.353 23.077 1.00 49.88 239 LEU A N 1
ATOM 1911 C CA . LEU A 1 239 ? 0.914 2.583 23.526 1.00 49.88 239 LEU A CA 1
ATOM 1912 C C . LEU A 1 239 ? -0.209 3.559 23.902 1.00 49.88 239 LEU A C 1
ATOM 1914 O O . LEU A 1 239 ? 0.036 4.517 24.637 1.00 49.88 239 LEU A O 1
ATOM 1918 N N . VAL A 1 240 ? -1.406 3.307 23.361 1.00 50.41 240 VAL A N 1
ATOM 1919 C CA . VAL A 1 240 ? -2.597 4.165 23.471 1.00 50.41 240 VAL A CA 1
ATOM 1920 C C . VAL A 1 240 ? -2.774 4.675 24.910 1.00 50.41 240 VAL A C 1
ATOM 1922 O O . VAL A 1 240 ? -2.695 3.864 25.841 1.00 50.41 240 VAL A O 1
ATOM 1925 N N . PRO A 1 241 ? -3.025 5.983 25.128 1.00 43.22 241 PRO A N 1
ATOM 1926 C CA . PRO A 1 241 ? -3.306 6.504 26.459 1.00 43.22 241 PRO A CA 1
ATOM 1927 C C . PRO A 1 241 ? -4.451 5.728 27.112 1.00 43.22 241 PRO A C 1
ATOM 1929 O O . PRO A 1 241 ? -5.510 5.550 26.517 1.00 43.22 241 PRO A O 1
ATOM 1932 N N . SER A 1 242 ? -4.228 5.269 28.345 1.00 45.16 242 SER A N 1
ATOM 1933 C CA . SER A 1 242 ? -5.227 4.560 29.150 1.00 45.16 242 SER A CA 1
ATOM 1934 C C . SER A 1 242 ? -6.560 5.312 29.151 1.00 45.16 242 SER A C 1
ATOM 1936 O O . SER A 1 242 ? -6.683 6.319 29.850 1.00 45.16 242 SER A O 1
ATOM 1938 N N . MET A 1 243 ? -7.578 4.787 28.457 1.00 43.59 243 MET A N 1
ATOM 1939 C CA . MET A 1 243 ? -8.955 5.239 28.670 1.00 43.59 243 MET A CA 1
ATOM 1940 C C . MET A 1 243 ? -9.314 5.107 30.157 1.00 43.59 243 MET A C 1
ATOM 1942 O O . MET A 1 243 ? -8.801 4.236 30.870 1.00 43.59 243 MET A O 1
ATOM 1946 N N . GLY A 1 244 ? -10.109 6.061 30.640 1.00 45.19 244 GLY A N 1
ATOM 1947 C CA . GLY A 1 244 ? -10.158 6.424 32.053 1.00 45.19 244 GLY A CA 1
ATOM 1948 C C . GLY A 1 244 ? -10.524 5.278 32.997 1.00 45.19 244 GLY A C 1
ATOM 1949 O O . GLY A 1 244 ? -11.611 4.710 32.922 1.00 45.19 244 GLY A O 1
ATOM 1950 N N . ARG A 1 245 ? -9.656 5.024 33.984 1.00 42.12 245 ARG A N 1
ATOM 1951 C CA . ARG A 1 245 ? -10.111 4.473 35.264 1.00 42.12 245 ARG A CA 1
ATOM 1952 C C . ARG A 1 245 ? -10.741 5.611 36.058 1.00 42.12 245 ARG A C 1
ATOM 1954 O O . ARG A 1 245 ? -10.022 6.419 36.636 1.00 42.12 245 ARG A O 1
ATOM 1961 N N . ASN A 1 246 ? -12.071 5.658 36.080 1.00 41.34 246 ASN A N 1
ATOM 1962 C CA . ASN A 1 246 ? -12.809 6.542 36.977 1.00 41.34 246 ASN A CA 1
ATOM 1963 C C . ASN A 1 246 ? -12.542 6.120 38.428 1.00 41.34 246 ASN A C 1
ATOM 1965 O O . ASN A 1 246 ? -13.072 5.112 38.892 1.00 41.34 246 ASN A O 1
ATOM 1969 N N . THR A 1 247 ? -11.723 6.888 39.141 1.00 39.69 247 THR A N 1
ATOM 1970 C CA . THR A 1 247 ? -11.645 6.839 40.602 1.00 39.69 247 THR A CA 1
ATOM 1971 C C . THR A 1 247 ? -12.671 7.808 41.169 1.00 39.69 247 THR A C 1
ATOM 1973 O O . THR A 1 247 ? -12.481 9.021 41.105 1.00 39.69 247 THR A O 1
ATOM 1976 N N . THR A 1 248 ? -13.764 7.270 41.700 1.00 46.56 248 THR A N 1
ATOM 1977 C CA . THR A 1 248 ? -14.666 8.001 42.592 1.00 46.56 248 THR A CA 1
ATOM 1978 C C . THR A 1 248 ? -14.069 8.038 43.997 1.00 46.56 248 THR A C 1
ATOM 1980 O O . THR A 1 248 ? -13.942 6.981 44.619 1.00 46.56 248 THR A O 1
ATOM 1983 N N . GLU A 1 249 ? -13.775 9.239 44.486 1.00 41.09 249 GLU A N 1
ATOM 1984 C CA . GLU A 1 249 ? -13.762 9.616 45.907 1.00 41.09 249 GLU A CA 1
ATOM 1985 C C . GLU A 1 249 ? -14.625 10.877 46.070 1.00 41.09 249 GLU A C 1
ATOM 1987 O O . GLU A 1 249 ? -14.610 11.708 45.129 1.00 41.09 249 GLU A O 1
#

Solvent-accessible surface area (backbone atoms only — not comparable to full-atom values): 16307 Å² total; per-residue (Å²): 134,65,33,44,56,24,32,24,45,48,26,50,49,26,64,74,70,66,60,74,32,40,52,61,28,38,79,44,73,53,63,60,93,87,55,91,70,55,71,66,52,56,48,50,16,54,50,47,48,52,41,32,74,74,37,54,81,69,29,72,72,50,94,73,69,51,64,77,63,42,80,40,53,48,64,56,86,79,83,82,58,43,41,32,52,57,55,55,52,44,33,75,76,36,63,89,76,36,67,55,76,68,40,40,50,54,45,49,56,52,50,51,44,51,54,51,48,40,61,73,44,45,48,69,62,79,55,52,68,40,26,29,37,27,77,46,76,59,52,73,62,81,71,84,81,75,83,82,84,87,81,91,82,92,84,88,83,89,86,84,91,84,88,87,88,87,88,84,85,88,88,87,81,88,83,87,87,85,91,84,86,86,88,86,84,87,86,87,87,81,85,80,78,84,77,78,82,71,78,78,82,75,92,72,80,65,59,48,82,46,46,69,48,60,38,52,48,78,42,45,56,32,64,62,97,60,81,74,95,52,83,74,77,72,61,87,69,78,77,76,79,79,76,80,81,84,77,87,128